Protein AF-T0LC30-F1 (afdb_monomer)

Foldseek 3Di:
DPPDDWDKDWFWFADPVRQWIKIFIDIPPADADDFDDPDDPFFAQGWAWAQELAPVRVVLVFTWTFHRDQQVGMWIQPDQDQVPQWDWDADDVRQKTQTAHPPRRRRFKIWWADKDKDWDQVVVVVNDDPPDDPDDDDDDGDTGIIITHDPVQAGHDVVSRTYMTGGLVRGDPPPPPDDVVVCLVVLRYWAWYPHVPDPVGTPGTDRNDHDVSIDD

Sequence (216 aa):
MTDVAATRRPFKGSCHCGETQYIVFLTFPHTLPPPRPTKEKGPRAHQEFYRCNCTTCQKAGFFHMRLNSAPEDFILLHPLDPYKDLGDYTVYQKDLHFLFCKTCGMRCFILMGQGEVAEVDLEALGVKSDGENQDGNVDGKKLTKVWRPCKDSWKEGKKFGSYLSVNGYSVDAGQEGFDLREITEKKWVGYLDWLELKSEGSQGTRFDRPWEGGAY

Solvent-accessible surface area (backbone atoms only — not comparable to full-atom values): 12508 Å² total; per-residue (Å²): 130,83,84,71,74,67,43,77,43,65,41,56,26,36,31,92,78,59,75,32,29,32,41,39,41,49,57,40,68,76,65,79,59,79,81,84,64,99,61,87,86,67,68,62,73,51,43,45,40,33,36,44,25,20,71,66,42,47,76,66,68,46,36,37,36,32,43,45,43,51,49,82,28,37,38,30,57,31,53,68,48,60,84,75,72,31,37,77,48,60,53,93,90,60,61,48,31,48,29,20,41,77,86,71,62,37,56,43,36,34,43,29,62,66,61,42,75,47,77,41,53,47,59,85,65,64,44,80,81,81,88,78,74,95,69,90,66,87,80,70,84,73,64,41,68,26,17,30,42,29,66,93,79,59,39,42,37,71,95,64,53,12,38,62,30,37,20,55,83,25,41,54,79,84,45,91,96,56,52,73,65,58,42,50,76,70,42,52,37,34,19,32,40,53,45,83,87,47,95,84,61,62,88,46,73,41,45,87,60,50,44,87,87,36,68,129

InterPro domains:
  IPR006913 CENP-V/GFA domain [PS51891] (11-135)
  IPR011057 Mss4-like superfamily [SSF51316] (10-114)
  IPR052355 Centromere protein V-like [PTHR28620] (11-110)

Secondary structure (DSSP, 8-state):
------EEEEEEEE-TTSSSEEEEEEEESPPPPPPPPSS--S---S-EEEEE-SHHHHHTT--EEE-S-HHHHEEEEE-S-HHHHSEEEEETTTTEEEEE-TTT----EEEES-EEEEEEETTTTTPPP-S------SSS--EEEEEEE-TTT--BBGGGTBEEEEEGGGBPTT-TT--HHHHHHTT-EEEE---TT-TT----EESSSPPTT---

Structure (mmCIF, N/CA/C/O backbone):
data_AF-T0LC30-F1
#
_entry.id   AF-T0LC30-F1
#
loop_
_atom_site.group_PDB
_atom_site.id
_atom_site.type_symbol
_atom_site.label_atom_id
_atom_site.label_alt_id
_atom_site.label_comp_id
_atom_site.label_asym_id
_atom_site.label_entity_id
_atom_site.label_seq_id
_atom_site.pdbx_PDB_ins_code
_atom_site.Cartn_x
_atom_site.Cartn_y
_atom_site.Cartn_z
_atom_site.occupancy
_atom_site.B_iso_or_equiv
_atom_site.auth_seq_id
_atom_site.auth_comp_id
_atom_site.auth_asym_id
_atom_site.auth_atom_id
_atom_site.pdbx_PDB_model_num
ATOM 1 N N . MET A 1 1 ? -17.627 -18.377 -21.528 1.00 44.31 1 MET A N 1
ATOM 2 C CA . MET A 1 1 ? -17.190 -17.912 -20.197 1.00 44.31 1 MET A CA 1
ATOM 3 C C . MET A 1 1 ? -18.102 -16.762 -19.836 1.00 44.31 1 MET A C 1
ATOM 5 O O . MET A 1 1 ? -18.143 -15.800 -20.588 1.00 44.31 1 MET A O 1
ATOM 9 N N . THR A 1 2 ? -18.929 -16.914 -18.807 1.00 45.91 2 THR A N 1
ATOM 10 C CA . THR A 1 2 ? -19.743 -15.811 -18.283 1.00 45.91 2 THR A CA 1
ATOM 11 C C . THR A 1 2 ? -18.798 -14.741 -17.760 1.00 45.91 2 THR A C 1
ATOM 13 O O . THR A 1 2 ? -17.969 -15.041 -16.902 1.00 45.91 2 THR A O 1
ATOM 16 N N . ASP A 1 3 ? -18.880 -13.541 -18.324 1.00 59.78 3 ASP A N 1
ATOM 17 C CA . ASP A 1 3 ? -18.107 -12.386 -17.882 1.00 59.78 3 ASP A CA 1
ATOM 18 C C . ASP A 1 3 ? -18.546 -12.048 -16.450 1.00 59.78 3 ASP A C 1
ATOM 20 O O . ASP A 1 3 ? -19.672 -11.602 -16.217 1.00 59.78 3 ASP A O 1
ATOM 24 N N . VAL A 1 4 ? -17.725 -12.414 -15.464 1.00 75.25 4 VAL A N 1
ATOM 25 C CA . VAL A 1 4 ? -18.038 -12.166 -14.054 1.00 75.25 4 VAL A CA 1
ATOM 26 C C . VAL A 1 4 ? -17.764 -10.694 -13.794 1.00 75.25 4 VAL A C 1
ATOM 28 O O . VAL A 1 4 ? -16.616 -10.256 -13.856 1.00 75.25 4 VAL A O 1
ATOM 31 N N . ALA A 1 5 ? -18.819 -9.938 -13.493 1.00 85.62 5 ALA A N 1
ATOM 32 C CA . ALA A 1 5 ? -18.710 -8.513 -13.221 1.00 85.62 5 ALA A CA 1
ATOM 33 C C . ALA A 1 5 ? -17.715 -8.234 -12.082 1.00 85.62 5 ALA A C 1
ATOM 35 O O . ALA A 1 5 ? -17.764 -8.850 -11.011 1.00 85.62 5 ALA A O 1
ATOM 36 N N . ALA A 1 6 ? -16.820 -7.275 -12.320 1.00 91.81 6 ALA A N 1
ATOM 37 C CA . ALA A 1 6 ? -15.831 -6.863 -11.341 1.00 91.81 6 ALA A CA 1
ATOM 38 C C . ALA A 1 6 ? -16.513 -6.308 -10.082 1.00 91.81 6 ALA A C 1
ATOM 40 O O . ALA A 1 6 ? -17.331 -5.393 -10.149 1.00 91.81 6 ALA A O 1
ATOM 41 N N . THR A 1 7 ? -16.188 -6.884 -8.928 1.00 94.38 7 THR A N 1
ATOM 42 C CA . THR A 1 7 ? -16.816 -6.574 -7.644 1.00 94.38 7 THR A CA 1
ATOM 43 C C . THR A 1 7 ? -15.780 -6.017 -6.680 1.00 94.38 7 THR A C 1
ATOM 45 O O . THR A 1 7 ? -14.740 -6.639 -6.453 1.00 94.38 7 THR A O 1
ATOM 48 N N . ARG A 1 8 ? -16.087 -4.863 -6.086 1.00 96.25 8 ARG A N 1
ATOM 49 C CA . ARG A 1 8 ? -15.303 -4.240 -5.016 1.00 96.25 8 ARG A CA 1
ATOM 50 C C . ARG A 1 8 ? -15.609 -4.915 -3.678 1.00 96.25 8 ARG A C 1
ATOM 52 O O . ARG A 1 8 ? -16.776 -5.028 -3.313 1.00 96.25 8 ARG A O 1
ATOM 59 N N . ARG A 1 9 ? -14.583 -5.349 -2.944 1.00 96.25 9 ARG A N 1
ATOM 60 C CA . ARG A 1 9 ? -14.714 -6.057 -1.659 1.00 96.25 9 ARG A CA 1
ATOM 61 C C . ARG A 1 9 ? -13.698 -5.547 -0.631 1.00 96.25 9 ARG A C 1
ATOM 63 O O . ARG A 1 9 ? -12.584 -5.211 -1.036 1.00 96.25 9 ARG A O 1
ATOM 70 N N . PRO A 1 10 ? -14.060 -5.483 0.661 1.00 97.81 10 PRO A N 1
ATOM 71 C CA . PRO A 1 10 ? -13.120 -5.176 1.731 1.00 97.81 10 PRO A CA 1
ATOM 72 C C . PRO A 1 10 ? -12.243 -6.380 2.078 1.00 97.81 10 PRO A C 1
ATOM 74 O O . PRO A 1 10 ? -12.719 -7.513 2.111 1.00 97.81 10 PRO A O 1
ATOM 77 N N . PHE A 1 11 ? -10.993 -6.100 2.425 1.00 98.12 11 PHE A N 1
ATOM 78 C CA . PHE A 1 11 ? -10.030 -7.043 2.974 1.00 98.12 11 PHE A CA 1
ATOM 79 C C . PHE A 1 11 ? -9.362 -6.423 4.197 1.00 98.12 11 PHE A C 1
ATOM 81 O O . PHE A 1 11 ? -8.967 -5.254 4.179 1.00 98.12 11 PHE A O 1
ATOM 88 N N . LYS A 1 12 ? -9.245 -7.212 5.261 1.00 98.38 12 LYS A N 1
ATOM 89 C CA . LYS A 1 12 ? -8.512 -6.856 6.473 1.00 98.38 12 LYS A CA 1
ATOM 90 C C . LYS A 1 12 ? -7.020 -6.999 6.230 1.00 98.38 12 LYS A C 1
ATOM 92 O O . LYS A 1 12 ? -6.574 -7.879 5.491 1.00 98.38 12 LYS A O 1
ATOM 97 N N . GLY A 1 13 ? -6.248 -6.115 6.826 1.00 98.38 13 GLY A N 1
ATOM 98 C CA . GLY A 1 13 ? -4.809 -6.236 6.837 1.00 98.38 13 GLY A CA 1
ATOM 99 C C . GLY A 1 13 ? -4.236 -5.688 8.122 1.00 98.38 13 GLY A C 1
ATOM 100 O O . GLY A 1 13 ? -4.812 -4.811 8.773 1.00 98.38 13 GLY A O 1
ATOM 101 N N . SER A 1 14 ? -3.075 -6.210 8.480 1.00 98.56 14 SER A N 1
ATOM 102 C CA . SER A 1 14 ? -2.422 -5.866 9.724 1.00 98.56 14 SER A CA 1
ATOM 103 C C . SER A 1 14 ? -0.903 -5.992 9.639 1.00 98.56 14 SER A C 1
ATOM 105 O O . SER A 1 14 ? -0.333 -6.601 8.730 1.00 98.56 14 SER A O 1
ATOM 107 N N . CYS A 1 15 ? -0.210 -5.364 10.587 1.00 98.56 15 CYS A N 1
ATOM 108 C CA . CYS A 1 15 ? 1.160 -5.752 10.889 1.00 98.56 15 CYS A CA 1
ATOM 109 C C . CYS A 1 15 ? 1.166 -7.062 11.690 1.00 98.56 15 CYS A C 1
ATOM 111 O O . CYS A 1 15 ? 0.158 -7.441 12.278 1.00 98.56 15 CYS A O 1
ATOM 113 N N . HIS A 1 16 ? 2.324 -7.718 11.795 1.00 97.69 16 HIS A N 1
ATOM 114 C CA . HIS A 1 16 ? 2.434 -9.012 12.479 1.00 97.69 16 HIS A CA 1
ATOM 115 C C . HIS A 1 16 ? 1.889 -9.018 13.920 1.00 97.69 16 HIS A C 1
ATOM 117 O O . HIS A 1 16 ? 1.288 -9.999 14.340 1.00 97.69 16 HIS A O 1
ATOM 123 N N . CYS A 1 17 ? 2.093 -7.936 14.676 1.00 97.81 17 CYS A N 1
ATOM 124 C CA . CYS A 1 17 ? 1.656 -7.844 16.070 1.00 97.81 17 CYS A CA 1
ATOM 125 C C . CYS A 1 17 ? 0.269 -7.206 16.254 1.00 97.81 17 CYS A C 1
ATOM 127 O O . CYS A 1 17 ? -0.140 -7.005 17.389 1.00 97.81 17 CYS A O 1
ATOM 129 N N . GLY A 1 18 ? -0.430 -6.832 15.175 1.00 97.38 18 GLY A N 1
ATOM 130 C CA . GLY A 1 18 ? -1.762 -6.220 15.251 1.00 97.38 18 GLY A CA 1
ATOM 131 C C . GLY A 1 18 ? -1.804 -4.749 15.691 1.00 97.38 18 GLY A C 1
ATOM 132 O O . GLY A 1 18 ? -2.872 -4.158 15.699 1.00 97.38 18 GLY A O 1
ATOM 133 N N . GLU A 1 19 ? -0.667 -4.114 15.981 1.00 97.75 19 GLU A N 1
ATOM 134 C CA . GLU A 1 19 ? -0.583 -2.681 16.343 1.00 97.75 19 GLU A CA 1
ATOM 135 C C . GLU A 1 19 ? -0.838 -1.735 15.159 1.00 97.75 19 GLU A C 1
ATOM 137 O O . GLU A 1 19 ? -0.945 -0.522 15.304 1.00 97.75 19 GLU A O 1
ATOM 142 N N . THR A 1 20 ? -0.872 -2.255 13.941 1.00 98.62 20 THR A N 1
ATOM 143 C CA . THR A 1 20 ? -1.263 -1.507 12.750 1.00 98.62 20 THR A CA 1
ATOM 144 C C . THR A 1 20 ? -2.320 -2.330 12.057 1.00 98.62 20 THR A C 1
ATOM 146 O O . THR A 1 20 ? -2.030 -3.457 11.670 1.00 98.62 20 THR A O 1
ATOM 149 N N . GLN A 1 21 ? -3.524 -1.790 11.917 1.00 98.62 21 GLN A N 1
ATOM 150 C CA . GLN A 1 21 ? -4.679 -2.493 11.360 1.00 98.62 21 GLN A CA 1
ATOM 151 C C . GLN A 1 21 ? -5.371 -1.588 10.361 1.00 98.62 21 GLN A C 1
ATOM 153 O O . GLN A 1 21 ? -5.537 -0.396 10.613 1.00 98.62 21 GLN A O 1
ATOM 158 N N . TYR A 1 22 ? -5.783 -2.139 9.231 1.00 98.75 22 TYR A N 1
ATOM 159 C CA . TYR A 1 22 ? -6.425 -1.379 8.172 1.00 98.75 22 TYR A CA 1
ATOM 160 C C . TYR A 1 22 ? -7.417 -2.249 7.398 1.00 98.75 22 TYR A C 1
ATOM 162 O O . TYR A 1 22 ? -7.366 -3.478 7.427 1.00 98.75 22 TYR A O 1
ATOM 170 N N . ILE A 1 23 ? -8.316 -1.583 6.683 1.00 98.62 23 ILE A N 1
ATOM 171 C CA . ILE A 1 23 ? -9.165 -2.170 5.655 1.00 98.62 23 ILE A CA 1
ATOM 172 C C . ILE A 1 23 ? -8.706 -1.623 4.310 1.00 98.62 23 ILE A C 1
ATOM 174 O O . ILE A 1 23 ? -8.523 -0.415 4.141 1.00 98.62 23 ILE A O 1
ATOM 178 N N . VAL A 1 24 ? -8.544 -2.519 3.344 1.00 98.62 24 VAL A N 1
ATOM 179 C CA . VAL A 1 24 ? -8.309 -2.174 1.945 1.00 98.62 24 VAL A CA 1
ATOM 180 C C . VAL A 1 24 ? -9.443 -2.715 1.091 1.00 98.62 24 VAL A C 1
ATOM 182 O O . VAL A 1 24 ? -9.880 -3.847 1.272 1.00 98.62 24 VAL A O 1
ATOM 185 N N . PHE A 1 25 ? -9.930 -1.921 0.147 1.00 98.44 25 PHE A N 1
ATOM 186 C CA . PHE A 1 25 ? -10.957 -2.351 -0.789 1.00 98.44 25 PHE A CA 1
ATOM 187 C C . PHE A 1 25 ? -10.334 -2.629 -2.150 1.00 98.44 25 PHE A C 1
ATOM 189 O O . PHE A 1 25 ? -9.663 -1.774 -2.726 1.00 98.44 25 PHE A O 1
ATOM 196 N N . LEU A 1 26 ? -10.566 -3.831 -2.672 1.00 97.75 26 LEU A N 1
ATOM 197 C CA . LEU A 1 26 ? -10.034 -4.263 -3.963 1.00 97.75 26 LEU A CA 1
ATOM 198 C C . LEU A 1 26 ? -11.160 -4.724 -4.869 1.00 97.75 26 LEU A C 1
ATOM 200 O O . LEU A 1 26 ? -12.170 -5.257 -4.415 1.00 97.75 26 LEU A O 1
ATOM 204 N N . THR A 1 27 ? -10.963 -4.533 -6.165 1.00 96.88 27 THR A N 1
ATOM 205 C CA . THR A 1 27 ? -11.908 -4.934 -7.201 1.00 96.88 27 THR A CA 1
ATOM 206 C C . THR A 1 27 ? -11.366 -6.139 -7.963 1.00 96.88 27 THR A C 1
ATOM 208 O O . THR A 1 27 ? -10.248 -6.092 -8.485 1.00 96.88 27 THR A O 1
ATOM 211 N N . PHE A 1 28 ? -12.162 -7.212 -8.028 1.00 95.50 28 PHE A N 1
ATOM 212 C CA . PHE A 1 28 ? -11.835 -8.453 -8.738 1.00 95.50 28 PHE A CA 1
ATOM 213 C C . PHE A 1 28 ? -12.997 -8.940 -9.630 1.00 95.50 28 PHE A C 1
ATOM 215 O O . PHE A 1 28 ? -14.146 -8.769 -9.225 1.00 95.50 28 PHE A O 1
ATOM 222 N N . PRO A 1 29 ? -12.739 -9.595 -10.785 1.00 94.06 29 PRO A N 1
ATOM 223 C CA . PRO A 1 29 ? -11.413 -9.867 -11.350 1.00 94.06 29 PRO A CA 1
ATOM 224 C C . PRO A 1 29 ? -10.664 -8.582 -11.727 1.00 94.06 29 PRO A C 1
ATOM 226 O O . PRO A 1 29 ? -11.266 -7.568 -12.071 1.00 94.06 29 PRO A O 1
ATOM 229 N N . HIS A 1 30 ? -9.338 -8.609 -11.589 1.00 94.81 30 HIS A N 1
ATOM 230 C CA . HIS A 1 30 ? -8.509 -7.442 -11.866 1.00 94.81 30 HIS A CA 1
ATOM 231 C C . HIS A 1 30 ? -8.368 -7.240 -13.376 1.00 94.81 30 HIS A C 1
ATOM 233 O O . HIS A 1 30 ? -8.139 -8.188 -14.127 1.00 94.81 30 HIS A O 1
ATOM 239 N N . THR A 1 31 ? -8.476 -5.986 -13.805 1.00 92.62 31 THR A N 1
ATOM 240 C CA . THR A 1 31 ? -8.147 -5.565 -15.168 1.00 92.62 31 THR A CA 1
ATOM 241 C C . THR A 1 31 ? -6.791 -4.883 -15.135 1.00 92.62 31 THR A C 1
ATOM 243 O O . THR A 1 31 ? -6.585 -3.997 -14.305 1.00 92.62 31 THR A O 1
ATOM 246 N N . LEU A 1 32 ? -5.886 -5.289 -16.030 1.00 92.94 32 LEU A N 1
ATOM 247 C CA . LEU A 1 32 ? -4.556 -4.691 -16.111 1.00 92.94 32 LEU A CA 1
ATOM 248 C C . LEU A 1 32 ? -4.656 -3.170 -16.296 1.00 92.94 32 LEU A C 1
ATOM 250 O O . LEU A 1 32 ? -5.508 -2.701 -17.061 1.00 92.94 32 LEU A O 1
ATOM 254 N N . PRO A 1 33 ? -3.791 -2.394 -15.625 1.00 90.19 33 PRO A N 1
ATOM 255 C CA . PRO A 1 33 ? -3.787 -0.951 -15.781 1.00 90.19 33 PRO A CA 1
ATOM 256 C C . PRO A 1 33 ? -3.416 -0.565 -17.222 1.00 90.19 33 PRO A C 1
ATOM 258 O O . PRO A 1 33 ? -2.733 -1.323 -17.923 1.00 90.19 33 PRO A O 1
ATOM 261 N N . PRO A 1 34 ? -3.809 0.637 -17.678 1.00 86.94 34 PRO A N 1
ATOM 262 C CA . PRO A 1 34 ? -3.314 1.161 -18.941 1.00 86.94 34 PRO A CA 1
ATOM 263 C C . PRO A 1 34 ? -1.777 1.259 -18.914 1.00 86.94 34 PRO A C 1
ATOM 265 O O . PRO A 1 34 ? -1.197 1.477 -17.845 1.00 86.94 34 PRO A O 1
ATOM 268 N N . PRO A 1 35 ? -1.100 1.156 -20.074 1.00 82.44 35 PRO A N 1
ATOM 269 C CA . PRO A 1 35 ? 0.346 1.318 -20.147 1.00 82.44 35 PRO A CA 1
ATOM 270 C C . PRO A 1 35 ? 0.800 2.610 -19.467 1.00 82.44 35 PRO A C 1
ATOM 272 O O . PRO A 1 35 ? 0.216 3.678 -19.681 1.00 82.44 35 PRO A O 1
ATOM 275 N N . ARG A 1 36 ? 1.856 2.519 -18.653 1.00 74.75 36 ARG A N 1
ATOM 276 C CA . ARG A 1 36 ? 2.387 3.679 -17.936 1.00 74.75 36 ARG A CA 1
ATOM 277 C C . ARG A 1 36 ? 2.820 4.747 -18.949 1.00 74.75 36 ARG A C 1
ATOM 279 O O . ARG A 1 36 ? 3.670 4.465 -19.795 1.00 74.75 36 ARG A O 1
ATOM 286 N N . PRO A 1 37 ? 2.275 5.973 -18.882 1.00 73.06 37 PRO A N 1
ATOM 287 C CA . PRO A 1 37 ? 2.669 7.019 -19.808 1.00 73.06 37 PRO A CA 1
ATOM 288 C C . PRO A 1 37 ? 4.110 7.454 -19.522 1.00 73.06 37 PRO A C 1
ATOM 290 O O . PRO A 1 37 ? 4.543 7.492 -18.372 1.00 73.06 37 PRO A O 1
ATOM 293 N N . THR A 1 38 ? 4.835 7.873 -20.560 1.00 69.31 38 THR A N 1
ATOM 294 C CA . THR A 1 38 ? 6.196 8.431 -20.422 1.00 69.31 38 THR A CA 1
ATOM 295 C C . THR A 1 38 ? 6.235 9.689 -19.551 1.00 69.31 38 THR A C 1
ATOM 297 O O . THR A 1 38 ? 7.266 10.020 -18.971 1.00 69.31 38 THR A O 1
ATOM 300 N N . LYS A 1 39 ? 5.107 10.404 -19.454 1.00 70.62 39 LYS A N 1
ATOM 301 C CA . LYS A 1 39 ? 4.905 11.554 -18.571 1.00 70.62 39 LYS A CA 1
ATOM 302 C C . LYS A 1 39 ? 3.508 11.495 -17.963 1.00 70.62 39 LYS A C 1
ATOM 304 O O . LYS A 1 39 ? 2.522 11.430 -18.694 1.00 70.62 39 LYS A O 1
ATOM 309 N N . GLU A 1 40 ? 3.419 11.596 -16.640 1.00 75.38 40 GLU A N 1
ATOM 310 C CA . GLU A 1 40 ? 2.139 11.740 -15.941 1.00 75.38 40 GLU A CA 1
ATOM 311 C C . GLU A 1 40 ? 1.493 13.091 -16.294 1.00 75.38 40 GLU A C 1
ATOM 313 O O . GLU A 1 40 ? 2.042 14.166 -16.002 1.00 75.38 40 GLU A O 1
ATOM 318 N N . LYS A 1 41 ? 0.335 13.018 -16.966 1.00 79.50 41 LYS A N 1
ATOM 319 C CA . LYS A 1 41 ? -0.465 14.173 -17.411 1.00 79.50 41 LYS A CA 1
ATOM 320 C C . LYS A 1 41 ? -1.662 14.471 -16.504 1.00 79.50 41 LYS A C 1
ATOM 322 O O . LYS A 1 41 ? -2.143 15.595 -16.514 1.00 79.50 41 LYS A O 1
ATOM 327 N N . GLY A 1 42 ? -2.126 13.491 -15.732 1.00 84.19 42 GLY A N 1
ATOM 328 C CA . GLY A 1 42 ? -3.293 13.609 -14.861 1.00 84.19 42 GLY A CA 1
ATOM 329 C C . GLY A 1 42 ? -3.237 12.607 -13.707 1.00 84.19 42 GLY A C 1
ATOM 330 O O . GLY A 1 42 ? -2.340 11.756 -13.700 1.00 84.19 42 GLY A O 1
ATOM 331 N N . PRO A 1 43 ? -4.156 12.728 -12.7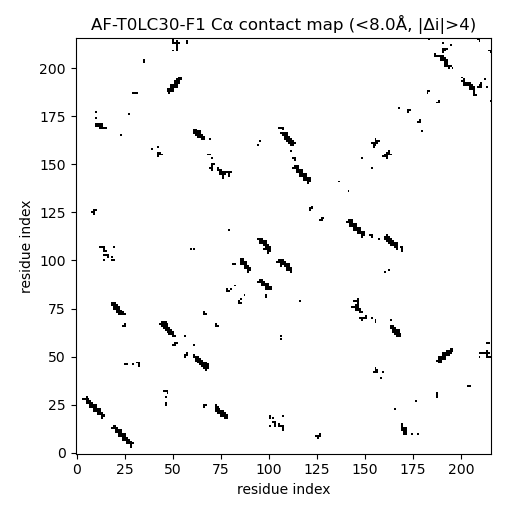35 1.00 85.88 43 PRO A N 1
ATOM 332 C CA . PRO A 1 43 ? -4.196 11.848 -11.580 1.00 85.88 43 PRO A CA 1
ATOM 333 C C . PRO A 1 43 ? -4.510 10.410 -11.991 1.00 85.88 43 PRO A C 1
ATOM 335 O O . PRO A 1 43 ? -5.193 10.148 -12.984 1.00 85.88 43 PRO A O 1
ATOM 338 N N . ARG A 1 44 ? -3.995 9.467 -11.210 1.00 88.69 44 ARG A N 1
ATOM 339 C CA . ARG A 1 44 ? -4.217 8.035 -11.407 1.00 88.69 44 ARG A CA 1
ATOM 340 C C . ARG A 1 44 ? -5.573 7.627 -10.822 1.00 88.69 44 ARG A C 1
ATOM 342 O O . ARG A 1 44 ? -5.910 8.040 -9.723 1.00 88.69 44 ARG A O 1
ATOM 349 N N . ALA A 1 45 ? -6.322 6.789 -11.532 1.00 89.25 45 ALA A N 1
ATOM 350 C CA . ALA A 1 45 ? -7.631 6.299 -11.088 1.00 89.25 45 ALA A CA 1
ATOM 351 C C . ALA A 1 45 ? -7.837 4.837 -11.516 1.00 89.25 45 ALA A C 1
ATOM 353 O O . ALA A 1 45 ? -8.759 4.517 -12.259 1.00 89.25 45 ALA A O 1
ATOM 354 N N . HIS A 1 46 ? -6.890 3.970 -11.151 1.00 93.44 46 HIS A N 1
ATOM 355 C CA . HIS A 1 46 ? -6.953 2.537 -11.440 1.00 93.44 46 HIS A CA 1
ATOM 356 C C . HIS A 1 46 ? -6.285 1.731 -10.326 1.00 93.44 46 HIS A C 1
ATOM 358 O O . HIS A 1 46 ? -5.301 2.174 -9.727 1.00 93.44 46 HIS A O 1
ATOM 364 N N . GLN A 1 47 ? -6.785 0.523 -10.075 1.00 96.06 47 GLN A N 1
ATOM 365 C CA . GLN A 1 47 ? -6.078 -0.468 -9.267 1.00 96.06 47 GLN A CA 1
ATOM 366 C C . GLN A 1 47 ? -4.870 -1.001 -10.049 1.00 96.06 47 GLN A C 1
ATOM 368 O O . GLN A 1 47 ? -4.948 -1.172 -11.262 1.00 96.06 47 GLN A O 1
ATOM 373 N N . GLU A 1 48 ? -3.759 -1.269 -9.374 1.00 95.94 48 GLU A N 1
ATOM 374 C CA . GLU A 1 48 ? -2.571 -1.885 -9.973 1.00 95.94 48 GLU A CA 1
ATOM 375 C C . GLU A 1 48 ? -1.841 -2.714 -8.917 1.00 95.94 48 GLU A C 1
ATOM 377 O O . GLU A 1 48 ? -1.667 -2.272 -7.778 1.00 95.94 48 GLU A O 1
ATOM 382 N N . PHE A 1 49 ? -1.383 -3.898 -9.315 1.00 97.75 49 PHE A N 1
ATOM 383 C CA . PHE A 1 49 ? -0.499 -4.737 -8.517 1.00 97.75 49 PHE A CA 1
ATOM 384 C C . PHE A 1 49 ? 0.866 -4.773 -9.173 1.00 97.75 49 PHE A C 1
ATOM 386 O O . PHE A 1 49 ? 0.965 -5.073 -10.362 1.00 97.75 49 PHE A O 1
ATOM 393 N N . TYR A 1 50 ? 1.925 -4.469 -8.428 1.00 97.38 50 TYR A N 1
ATOM 394 C CA . TYR A 1 50 ? 3.255 -4.513 -9.009 1.00 97.38 50 TYR A CA 1
ATOM 395 C C . TYR A 1 50 ? 4.377 -4.797 -8.017 1.00 97.38 50 TYR A C 1
ATOM 397 O O . TYR A 1 50 ? 4.279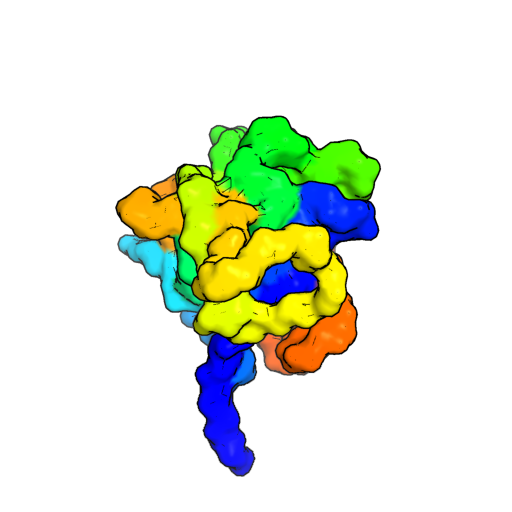 -4.561 -6.813 1.00 97.38 50 TYR A O 1
ATOM 405 N N . ARG A 1 51 ? 5.506 -5.248 -8.559 1.00 97.31 51 ARG A N 1
ATOM 406 C CA . ARG A 1 51 ? 6.788 -5.325 -7.865 1.00 97.31 51 ARG A CA 1
ATOM 407 C C . ARG A 1 51 ? 7.824 -4.491 -8.594 1.00 97.31 51 ARG A C 1
ATOM 409 O O . ARG A 1 51 ? 7.886 -4.466 -9.820 1.00 97.31 51 ARG A O 1
ATOM 416 N N . CYS A 1 52 ? 8.632 -3.791 -7.815 1.00 94.19 52 CYS A N 1
ATOM 417 C CA . CYS A 1 52 ? 9.692 -2.924 -8.299 1.00 94.19 52 CYS A CA 1
ATOM 418 C C . CYS A 1 52 ? 11.038 -3.506 -7.861 1.00 94.19 52 CYS A C 1
ATOM 420 O O . CYS A 1 52 ? 11.205 -3.830 -6.685 1.00 94.19 52 CYS A O 1
ATOM 422 N N . ASN A 1 53 ? 11.989 -3.634 -8.787 1.00 94.12 53 ASN A N 1
ATOM 423 C CA . ASN A 1 53 ? 13.348 -4.103 -8.486 1.00 94.12 53 ASN A CA 1
ATOM 424 C C . ASN A 1 53 ? 14.287 -2.978 -8.004 1.00 94.12 53 ASN A C 1
ATOM 426 O O . ASN A 1 53 ? 15.487 -3.206 -7.896 1.00 94.12 53 ASN A O 1
ATOM 430 N N . CYS A 1 54 ? 13.793 -1.766 -7.711 1.00 91.75 54 CYS A N 1
ATOM 431 C CA . CYS A 1 54 ? 14.659 -0.756 -7.104 1.00 91.75 54 CYS A CA 1
ATOM 432 C C . CYS A 1 54 ? 15.106 -1.199 -5.705 1.00 91.75 54 CYS A C 1
ATOM 434 O O . CYS A 1 54 ? 14.371 -1.881 -4.980 1.00 91.75 54 CYS A O 1
ATOM 436 N N . THR A 1 55 ? 16.295 -0.751 -5.301 1.00 91.62 55 THR A N 1
ATOM 437 C CA . THR A 1 55 ? 16.940 -1.148 -4.044 1.00 91.62 55 THR A CA 1
ATOM 438 C C . THR A 1 55 ? 16.015 -1.005 -2.835 1.00 91.62 55 THR A C 1
ATOM 440 O O . THR A 1 55 ? 15.947 -1.907 -2.002 1.00 91.62 55 THR A O 1
ATOM 443 N N . THR A 1 56 ? 15.277 0.104 -2.737 1.00 92.38 56 THR A N 1
ATOM 444 C CA . THR A 1 56 ? 14.375 0.361 -1.609 1.00 92.38 56 THR A CA 1
ATOM 445 C C . THR A 1 56 ? 13.193 -0.600 -1.587 1.00 92.38 56 THR A C 1
ATOM 447 O O . THR A 1 56 ? 12.955 -1.236 -0.563 1.00 92.38 56 THR A O 1
ATOM 450 N N . CYS A 1 57 ? 12.457 -0.730 -2.696 1.00 93.94 57 CYS A N 1
ATOM 451 C CA . CYS A 1 57 ? 11.247 -1.559 -2.741 1.00 93.94 57 CYS A CA 1
ATOM 452 C C . CYS A 1 57 ? 11.585 -3.036 -2.541 1.00 93.94 57 CYS A C 1
ATOM 454 O O . CYS A 1 57 ? 10.890 -3.744 -1.812 1.00 93.94 57 CYS A O 1
ATOM 456 N N . GLN A 1 58 ? 12.694 -3.479 -3.133 1.00 93.50 58 GLN A N 1
ATOM 457 C CA . GLN A 1 58 ? 13.146 -4.850 -3.007 1.00 93.50 58 GLN A CA 1
ATOM 458 C C . GLN A 1 58 ? 13.594 -5.186 -1.582 1.00 93.50 58 GLN A C 1
ATOM 460 O O . GLN A 1 58 ? 13.143 -6.187 -1.031 1.00 93.50 58 GLN A O 1
ATOM 465 N N . LYS A 1 59 ? 14.434 -4.350 -0.955 1.00 93.56 59 LYS A N 1
ATOM 466 C CA . LYS A 1 59 ? 14.880 -4.574 0.433 1.00 93.56 59 LYS A CA 1
ATOM 467 C C . LYS A 1 59 ? 13.746 -4.439 1.447 1.00 93.56 59 LYS A C 1
ATOM 469 O O . LYS A 1 59 ? 13.776 -5.102 2.476 1.00 93.56 59 LYS A O 1
ATOM 474 N N . ALA A 1 60 ? 12.748 -3.608 1.155 1.00 94.44 60 ALA A N 1
ATOM 475 C CA . ALA A 1 60 ? 11.539 -3.503 1.964 1.00 94.44 60 ALA A CA 1
ATOM 476 C C . ALA A 1 60 ? 10.580 -4.692 1.774 1.00 94.44 60 ALA A C 1
ATOM 478 O O . ALA A 1 60 ? 9.592 -4.775 2.500 1.00 94.44 60 ALA A O 1
ATOM 479 N N . GLY A 1 61 ? 10.835 -5.579 0.801 1.00 95.12 61 GLY A N 1
ATOM 480 C CA . GLY A 1 61 ? 9.943 -6.688 0.471 1.00 95.12 61 GLY A CA 1
ATOM 481 C C . GLY A 1 61 ? 8.554 -6.213 0.048 1.00 95.12 61 GLY A C 1
ATOM 482 O O . GLY A 1 61 ? 7.567 -6.839 0.405 1.00 95.12 61 GLY A O 1
ATOM 483 N N . PHE A 1 62 ? 8.452 -5.081 -0.653 1.00 97.38 62 PHE A N 1
ATOM 484 C CA . PHE A 1 62 ? 7.166 -4.425 -0.877 1.00 97.38 62 PHE A CA 1
ATOM 485 C C . PHE A 1 62 ? 6.448 -4.984 -2.115 1.00 97.38 62 PHE A C 1
ATOM 487 O O . PHE A 1 62 ? 6.919 -4.823 -3.245 1.00 97.38 62 PHE A O 1
ATOM 494 N N . PHE A 1 63 ? 5.292 -5.620 -1.912 1.00 98.25 63 PHE A N 1
ATOM 495 C CA . PHE A 1 63 ? 4.354 -5.951 -2.985 1.00 98.25 63 PHE A CA 1
ATOM 496 C C . PHE A 1 63 ? 3.376 -4.787 -3.127 1.00 98.25 63 PHE A C 1
ATOM 498 O O . PHE A 1 63 ? 2.502 -4.604 -2.285 1.00 98.25 63 PHE A O 1
ATOM 505 N N . HIS A 1 64 ? 3.532 -3.954 -4.151 1.00 98.06 64 HIS A N 1
ATOM 506 C CA . HIS A 1 64 ? 2.720 -2.752 -4.274 1.00 98.06 64 HIS A CA 1
ATOM 507 C C . HIS A 1 64 ? 1.299 -3.093 -4.703 1.00 98.06 64 HIS A C 1
ATOM 509 O O . HIS A 1 64 ? 1.070 -3.573 -5.810 1.00 98.06 64 HIS A O 1
ATOM 515 N N . MET A 1 65 ? 0.342 -2.764 -3.844 1.00 98.19 65 MET A N 1
ATOM 516 C CA . MET A 1 65 ? -1.071 -2.691 -4.174 1.00 98.19 65 MET A CA 1
ATOM 517 C C . MET A 1 65 ? -1.487 -1.231 -4.196 1.00 98.19 65 MET A C 1
ATOM 519 O O . MET A 1 65 ? -1.652 -0.582 -3.159 1.00 98.19 65 MET A O 1
ATOM 523 N N . ARG A 1 66 ? -1.632 -0.699 -5.401 1.00 97.00 66 ARG A N 1
ATOM 524 C CA . ARG A 1 66 ? -2.184 0.627 -5.601 1.00 97.00 66 ARG A CA 1
ATOM 525 C C . ARG A 1 66 ? -3.682 0.516 -5.849 1.00 97.00 66 ARG A C 1
ATOM 527 O O . ARG A 1 66 ? -4.129 -0.330 -6.619 1.00 97.00 66 ARG A O 1
ATOM 534 N N . LEU A 1 67 ? -4.450 1.384 -5.205 1.00 96.88 67 LEU A N 1
ATOM 535 C CA . LEU A 1 67 ? -5.911 1.293 -5.162 1.00 96.88 67 LEU A CA 1
ATOM 536 C C . LEU A 1 67 ? -6.557 2.115 -6.273 1.00 96.88 67 LEU A C 1
ATOM 538 O O . LEU A 1 67 ? -5.886 2.959 -6.871 1.00 96.88 67 LEU A O 1
ATOM 542 N N . ASN A 1 68 ? -7.841 1.883 -6.543 1.00 94.62 68 ASN A N 1
ATOM 543 C CA . ASN A 1 68 ? -8.569 2.664 -7.539 1.00 94.62 68 ASN A CA 1
ATOM 544 C C . ASN A 1 68 ? -8.735 4.123 -7.083 1.00 94.62 68 ASN A C 1
ATOM 546 O O . ASN A 1 68 ? -8.490 5.042 -7.861 1.00 94.62 68 ASN A O 1
ATOM 550 N N . SER A 1 69 ? -9.061 4.319 -5.803 1.00 95.62 69 SER A N 1
ATOM 551 C CA . SER A 1 69 ? -9.105 5.609 -5.116 1.00 95.62 69 SER A CA 1
ATOM 552 C C . SER A 1 69 ? -8.630 5.441 -3.674 1.00 95.62 69 SER A C 1
ATOM 554 O O . SER A 1 69 ? -9.348 4.874 -2.859 1.00 95.62 69 SER A O 1
ATOM 556 N N . ALA A 1 70 ? -7.443 5.939 -3.314 1.00 97.25 70 ALA A N 1
ATOM 557 C CA . ALA A 1 70 ? -6.944 5.786 -1.943 1.00 97.25 70 ALA A CA 1
ATOM 558 C C . ALA A 1 70 ? -7.880 6.365 -0.851 1.00 97.25 70 ALA A C 1
ATOM 560 O O . ALA A 1 70 ? -8.063 5.678 0.151 1.00 97.25 70 ALA A O 1
ATOM 561 N N . PRO A 1 71 ? -8.526 7.541 -1.024 1.00 96.62 71 PRO A N 1
ATOM 562 C CA . PRO A 1 71 ? -9.482 8.069 -0.039 1.00 96.62 71 PRO A CA 1
ATOM 563 C C . PRO A 1 71 ? -10.728 7.206 0.188 1.00 96.62 71 PRO A C 1
ATOM 565 O O . PRO A 1 71 ? -11.320 7.260 1.261 1.00 96.62 71 PRO A O 1
ATOM 568 N N . GLU A 1 72 ? -11.146 6.437 -0.820 1.00 96.50 72 GLU A N 1
ATOM 569 C CA . GLU A 1 72 ? -12.350 5.597 -0.742 1.00 96.50 72 GLU A CA 1
ATOM 570 C C . GLU A 1 72 ? -12.010 4.137 -0.412 1.00 96.50 72 GLU A C 1
ATOM 572 O O . GLU A 1 72 ? -12.809 3.431 0.198 1.00 96.50 72 GLU A O 1
ATOM 577 N N . ASP A 1 73 ? -10.827 3.673 -0.822 1.00 98.12 73 ASP A N 1
ATOM 578 C CA . ASP A 1 73 ? -10.428 2.266 -0.810 1.00 98.12 73 ASP A CA 1
ATOM 579 C C . ASP A 1 73 ? -9.415 1.914 0.288 1.00 98.12 73 ASP A C 1
ATOM 581 O O . ASP A 1 73 ? -9.026 0.750 0.392 1.00 98.12 73 ASP A O 1
ATOM 585 N N . PHE A 1 74 ? -8.987 2.869 1.114 1.00 98.62 74 PHE A N 1
ATOM 586 C CA . PHE A 1 74 ? -8.103 2.612 2.250 1.00 98.62 74 PHE A CA 1
ATOM 587 C C . PHE A 1 74 ? -8.617 3.263 3.528 1.00 98.62 74 PHE A C 1
ATOM 589 O O . PHE A 1 74 ? -8.933 4.452 3.555 1.00 98.62 74 PHE A O 1
ATOM 596 N N . ILE A 1 75 ? -8.634 2.483 4.604 1.00 98.38 75 ILE A N 1
ATOM 597 C CA . ILE A 1 75 ? -9.001 2.935 5.942 1.00 98.38 75 ILE A CA 1
ATOM 598 C C . ILE A 1 75 ? -7.997 2.358 6.932 1.00 98.38 75 ILE A C 1
ATOM 600 O O . ILE A 1 75 ? -7.879 1.144 7.044 1.00 98.38 75 ILE A O 1
ATOM 604 N N . LEU A 1 76 ? -7.311 3.207 7.687 1.00 98.75 76 LEU A N 1
ATOM 605 C CA . LEU A 1 76 ? -6.453 2.804 8.796 1.00 98.75 76 LEU A CA 1
ATOM 606 C C . LEU A 1 76 ? -7.279 2.803 10.087 1.00 98.75 76 LEU A C 1
ATOM 608 O O . LEU A 1 76 ? -7.791 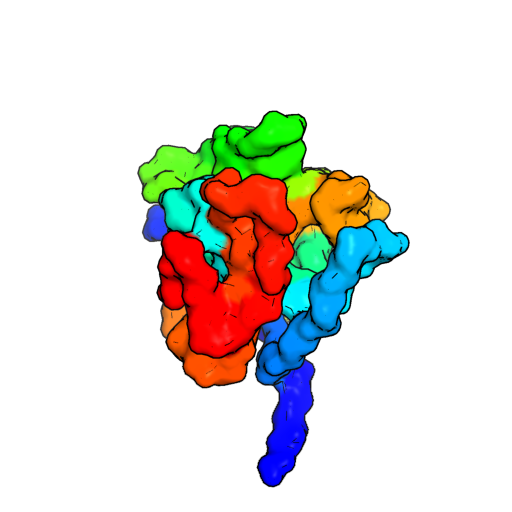3.838 10.506 1.00 98.75 76 LEU A O 1
ATOM 612 N N . LEU A 1 77 ? -7.424 1.636 10.706 1.00 98.44 77 LEU A N 1
ATOM 613 C CA . LEU A 1 77 ? -8.148 1.466 11.967 1.00 98.44 77 LEU A CA 1
ATOM 614 C C . LEU A 1 77 ? -7.271 1.865 13.159 1.00 98.44 77 LEU A C 1
ATOM 616 O O . LEU A 1 77 ? -7.744 2.488 14.103 1.00 98.44 77 LEU A O 1
ATOM 620 N N . HIS A 1 78 ? -5.982 1.529 13.094 1.00 97.81 78 HIS A N 1
ATOM 621 C CA . HIS A 1 78 ? -4.997 1.890 14.106 1.00 97.81 78 HIS A CA 1
ATOM 622 C C . HIS A 1 78 ? -3.592 1.945 13.482 1.00 97.81 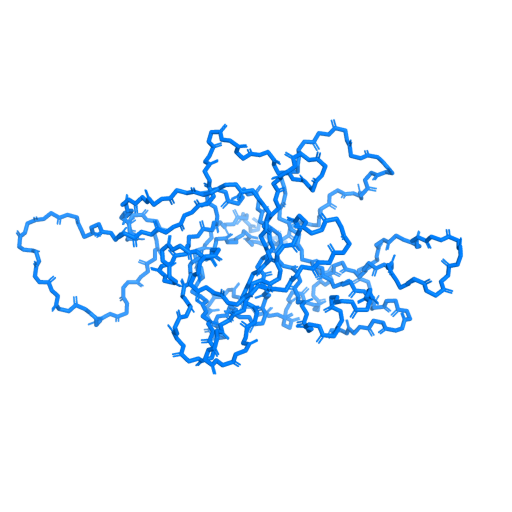78 HIS A C 1
ATOM 624 O O . HIS A 1 78 ? -3.271 1.066 12.673 1.00 97.81 78 HIS A O 1
ATOM 630 N N . PRO A 1 79 ? -2.735 2.919 13.846 1.00 98.00 79 PRO A N 1
ATOM 631 C CA . PRO A 1 79 ? -3.018 4.096 14.683 1.00 98.00 79 PRO A CA 1
ATOM 632 C C . PRO A 1 79 ? -3.812 5.185 13.933 1.00 98.00 79 PRO A C 1
ATOM 634 O O . PRO A 1 79 ? -3.990 5.099 12.722 1.00 98.00 79 PRO A O 1
ATOM 637 N N . LEU A 1 80 ? -4.280 6.226 14.635 1.00 97.81 80 LEU A N 1
ATOM 638 C CA . LEU A 1 80 ? -5.033 7.340 14.024 1.00 97.81 80 LEU A CA 1
ATOM 639 C C . LEU A 1 80 ? -4.149 8.487 13.502 1.00 97.81 80 LEU A C 1
ATOM 641 O O . LEU A 1 80 ? -4.642 9.335 12.761 1.00 97.81 80 LEU A O 1
ATOM 645 N N . ASP A 1 81 ? -2.863 8.518 13.857 1.00 97.31 81 ASP A N 1
ATOM 646 C CA . ASP A 1 81 ? -1.875 9.443 13.293 1.00 97.31 81 ASP A CA 1
ATOM 647 C C . ASP A 1 81 ? -0.666 8.648 12.762 1.00 97.31 81 ASP A C 1
ATOM 649 O O . ASP A 1 81 ? 0.324 8.440 13.472 1.00 97.31 81 ASP A O 1
ATOM 653 N N . PRO A 1 82 ? -0.724 8.155 11.510 1.00 97.50 82 PRO A N 1
ATOM 654 C CA . PRO A 1 82 ? 0.319 7.288 10.971 1.00 97.50 82 PRO A CA 1
ATOM 655 C C . PRO A 1 82 ? 1.690 7.967 10.879 1.00 97.50 82 PRO A C 1
ATOM 657 O O . PRO A 1 82 ? 2.701 7.280 10.987 1.00 97.50 82 PRO A O 1
ATOM 660 N N . TYR A 1 83 ? 1.746 9.291 10.712 1.00 96.94 83 TYR A N 1
ATOM 661 C CA . TYR A 1 83 ? 3.010 10.027 10.620 1.00 96.94 83 TYR A CA 1
ATOM 662 C C . TYR A 1 83 ? 3.729 10.137 11.964 1.00 96.94 83 TYR A C 1
ATOM 664 O O . TYR A 1 83 ? 4.959 10.163 12.013 1.00 96.94 83 TYR A O 1
ATOM 672 N N . LYS A 1 84 ? 2.971 10.198 13.058 1.00 97.38 84 LYS A N 1
ATOM 673 C CA . LYS A 1 84 ? 3.513 10.291 14.413 1.00 97.38 84 LYS A CA 1
ATOM 674 C C . LYS A 1 84 ? 3.763 8.916 15.031 1.00 97.38 84 LYS A C 1
ATOM 676 O O . LYS A 1 84 ? 4.811 8.666 15.643 1.00 97.38 84 LYS A O 1
ATOM 681 N N . ASP A 1 85 ? 2.796 8.020 14.887 1.00 97.94 85 ASP A N 1
ATOM 682 C CA . ASP A 1 85 ? 2.731 6.803 15.689 1.00 97.94 85 ASP A CA 1
ATOM 683 C C . ASP A 1 85 ? 3.501 5.643 15.045 1.00 97.94 85 ASP A C 1
ATOM 685 O O . ASP A 1 85 ? 4.094 4.832 15.765 1.00 97.94 85 ASP A O 1
ATOM 689 N N . LEU A 1 86 ? 3.636 5.619 13.715 1.00 98.50 86 LEU A N 1
ATOM 690 C CA . LEU A 1 86 ? 4.457 4.634 13.004 1.00 98.50 86 LEU A CA 1
ATOM 691 C C . LEU A 1 86 ? 5.914 5.087 12.868 1.00 98.50 86 LEU A C 1
ATOM 693 O O . LEU A 1 86 ? 6.266 6.252 13.042 1.00 98.50 86 LEU A O 1
ATOM 697 N N . GLY A 1 87 ? 6.805 4.123 12.652 1.00 98.31 87 GLY A N 1
ATOM 698 C CA . GLY A 1 87 ? 8.172 4.396 12.236 1.00 98.31 87 GLY A CA 1
ATOM 699 C C . GLY A 1 87 ? 8.173 4.852 10.784 1.00 98.31 87 GLY A C 1
ATOM 700 O O . GLY A 1 87 ? 7.382 4.357 9.984 1.00 98.31 87 GLY A O 1
ATOM 701 N N . ASP A 1 88 ? 9.063 5.774 10.440 1.00 97.38 88 ASP A N 1
ATOM 702 C CA . ASP A 1 88 ? 9.081 6.405 9.125 1.00 97.38 88 ASP A CA 1
ATOM 703 C C . ASP A 1 88 ? 10.467 6.304 8.490 1.00 97.38 88 ASP A C 1
ATOM 705 O O . ASP A 1 88 ? 11.463 6.797 9.025 1.00 97.38 88 ASP A O 1
ATOM 709 N N . TYR A 1 89 ? 10.531 5.626 7.346 1.00 96.56 89 TYR A N 1
ATOM 710 C CA . TYR A 1 89 ? 11.708 5.608 6.494 1.00 96.56 89 TYR A CA 1
ATOM 711 C C . TYR A 1 89 ? 11.403 6.349 5.195 1.00 96.56 89 TYR A C 1
ATOM 713 O O . TYR A 1 89 ? 10.562 5.916 4.408 1.00 96.56 89 TYR A O 1
ATOM 721 N N . THR A 1 90 ? 12.128 7.433 4.936 1.00 93.31 90 THR A N 1
ATOM 722 C CA . THR A 1 90 ? 11.968 8.222 3.715 1.00 93.31 90 THR A CA 1
ATOM 723 C C . THR A 1 90 ? 13.165 8.075 2.784 1.00 93.31 90 THR A C 1
ATOM 725 O O . THR A 1 90 ? 14.295 7.823 3.207 1.00 93.31 90 THR A O 1
ATOM 728 N N . VAL A 1 91 ? 12.913 8.238 1.485 1.00 81.62 91 VAL A N 1
ATOM 729 C CA . VAL A 1 91 ? 13.933 8.167 0.430 1.00 81.62 91 VAL A CA 1
ATOM 730 C C . VAL A 1 91 ? 13.941 9.430 -0.427 1.00 81.62 91 VAL A C 1
ATOM 732 O O . VAL A 1 91 ? 12.927 10.114 -0.562 1.00 81.62 91 VAL A O 1
ATOM 735 N N . TYR A 1 92 ? 15.089 9.726 -1.041 1.00 75.88 92 TYR A N 1
ATOM 736 C CA . TYR A 1 92 ? 15.300 10.849 -1.964 1.00 75.88 92 TYR A CA 1
ATOM 737 C C . TYR A 1 92 ? 14.798 12.200 -1.419 1.00 75.88 92 TYR A C 1
ATOM 739 O O . TYR A 1 92 ? 15.366 12.735 -0.473 1.00 75.88 92 TYR A O 1
ATOM 747 N N . GLN A 1 93 ? 13.732 12.746 -2.013 1.00 81.44 93 GLN A N 1
ATOM 748 C CA . GLN A 1 93 ? 13.124 14.045 -1.701 1.00 81.44 93 GLN A CA 1
ATOM 749 C C . GLN A 1 93 ? 12.443 14.089 -0.324 1.00 81.44 93 GLN A C 1
ATOM 751 O O . GLN A 1 93 ? 11.964 15.144 0.077 1.00 81.44 93 GLN A O 1
ATOM 756 N N . LYS A 1 94 ? 12.436 12.964 0.405 1.00 86.31 94 LYS A N 1
ATOM 757 C CA . LYS A 1 94 ? 11.852 12.801 1.743 1.00 86.31 94 LYS A CA 1
ATOM 758 C C . LYS A 1 94 ? 10.347 13.065 1.810 1.00 86.31 94 LYS A C 1
ATOM 760 O O . LYS A 1 94 ? 9.821 13.406 2.859 1.00 86.31 94 LYS A O 1
ATOM 765 N N . ASP A 1 95 ? 9.680 12.895 0.677 1.00 89.12 95 ASP A N 1
ATOM 766 C CA . ASP A 1 95 ? 8.246 13.090 0.491 1.00 89.12 95 ASP A CA 1
ATOM 767 C C . ASP A 1 95 ? 7.470 11.760 0.517 1.00 89.12 95 ASP A C 1
ATOM 769 O O . ASP A 1 95 ? 6.263 11.737 0.746 1.00 89.12 95 ASP A O 1
ATOM 773 N N . LEU A 1 96 ? 8.154 10.641 0.258 1.00 92.75 96 LEU A N 1
ATOM 774 C CA . LEU A 1 96 ? 7.582 9.300 0.231 1.00 92.75 96 LEU A CA 1
ATOM 775 C C . LEU A 1 96 ? 7.971 8.527 1.498 1.00 92.75 96 LEU A C 1
ATOM 777 O O . LEU A 1 96 ? 9.148 8.217 1.698 1.00 92.75 96 LEU A O 1
ATOM 781 N N . HIS A 1 97 ? 6.972 8.195 2.312 1.00 96.38 97 HIS A N 1
ATOM 782 C CA . HIS A 1 97 ? 7.130 7.620 3.645 1.00 96.38 97 HIS A CA 1
ATOM 783 C C . HIS A 1 97 ? 6.844 6.120 3.623 1.00 96.38 97 HIS A C 1
ATOM 785 O O . HIS A 1 97 ? 5.706 5.699 3.418 1.00 96.38 97 HIS A O 1
ATOM 791 N N . PHE A 1 98 ? 7.871 5.295 3.824 1.00 97.44 98 PHE A N 1
ATOM 792 C CA . PHE A 1 98 ? 7.741 3.848 4.002 1.00 97.44 98 PHE A CA 1
ATOM 793 C C . PHE A 1 98 ? 7.451 3.573 5.474 1.00 97.44 98 PHE A C 1
ATOM 795 O O . PHE A 1 98 ? 8.360 3.266 6.253 1.00 97.44 98 PHE A O 1
ATOM 802 N N . LEU A 1 99 ? 6.183 3.721 5.847 1.00 98.19 99 LEU A N 1
ATOM 803 C CA . LEU A 1 99 ? 5.748 3.612 7.230 1.00 98.19 99 LEU A CA 1
ATOM 804 C C . LEU A 1 99 ? 5.808 2.159 7.711 1.00 98.19 99 LEU A C 1
ATOM 806 O O . LEU A 1 99 ? 5.469 1.220 6.983 1.00 98.19 99 LEU A O 1
ATOM 810 N N . PHE A 1 100 ? 6.263 1.964 8.947 1.00 98.50 100 PHE A N 1
ATOM 811 C CA . PHE A 1 100 ? 6.426 0.645 9.547 1.00 98.50 100 PHE A CA 1
ATOM 812 C C . PHE A 1 100 ? 5.999 0.606 11.011 1.00 98.50 100 PHE A C 1
ATOM 814 O O . PHE A 1 100 ? 6.145 1.572 11.756 1.00 98.50 100 PHE A O 1
ATOM 821 N N . CYS A 1 101 ? 5.504 -0.545 11.453 1.00 98.62 101 CYS A N 1
ATOM 822 C CA . CYS A 1 101 ? 5.183 -0.766 12.856 1.00 98.62 101 CYS A CA 1
ATOM 823 C C . CYS A 1 101 ? 6.466 -0.723 13.702 1.00 98.62 101 CYS A C 1
ATOM 825 O O . CYS A 1 101 ? 7.397 -1.490 13.452 1.00 98.62 101 CYS A O 1
ATOM 827 N N . LYS A 1 102 ? 6.512 0.135 14.729 1.00 98.25 102 LYS A N 1
ATOM 828 C CA . LYS A 1 102 ? 7.676 0.256 15.629 1.00 98.25 102 LYS A CA 1
ATOM 829 C C . LYS A 1 102 ? 7.926 -1.014 16.456 1.00 98.25 102 LYS A C 1
ATOM 831 O O . LYS A 1 102 ? 9.056 -1.242 16.868 1.00 98.25 102 LYS A O 1
ATOM 836 N N . THR A 1 103 ? 6.898 -1.841 16.651 1.00 98.31 103 THR A N 1
ATOM 837 C CA . THR A 1 103 ? 6.964 -3.072 17.451 1.00 98.31 103 THR A CA 1
ATOM 838 C C . THR A 1 103 ? 7.507 -4.259 16.655 1.00 98.31 103 THR A C 1
ATOM 840 O O . THR A 1 103 ? 8.428 -4.926 17.110 1.00 98.31 103 THR A O 1
ATOM 843 N N . CYS A 1 104 ? 6.969 -4.531 15.458 1.00 98.31 104 CYS A N 1
ATOM 844 C CA . CYS A 1 104 ? 7.341 -5.717 14.667 1.00 98.31 104 CYS A CA 1
ATOM 845 C C . CYS A 1 104 ? 8.096 -5.416 13.360 1.00 98.31 104 CYS A C 1
ATOM 847 O O . CYS A 1 104 ? 8.486 -6.336 12.648 1.00 98.31 104 CYS A O 1
ATOM 849 N N . GLY A 1 105 ? 8.279 -4.144 12.996 1.00 97.69 105 GLY A N 1
ATOM 850 C CA . GLY A 1 105 ? 9.005 -3.733 11.789 1.00 97.69 105 GLY A CA 1
ATOM 851 C C . GLY A 1 105 ? 8.252 -3.916 10.465 1.00 97.69 105 GLY A C 1
ATOM 852 O O . GLY A 1 105 ? 8.767 -3.505 9.421 1.00 97.69 105 GLY A O 1
ATOM 853 N N . MET A 1 106 ? 7.044 -4.488 10.472 1.00 98.00 106 MET A N 1
ATOM 854 C CA . MET A 1 106 ? 6.253 -4.704 9.254 1.00 98.00 106 MET A CA 1
ATOM 855 C C . MET A 1 106 ? 5.871 -3.377 8.587 1.00 98.00 106 MET A C 1
ATOM 857 O O . MET A 1 106 ? 5.453 -2.434 9.259 1.00 98.00 106 MET A O 1
ATOM 861 N N . ARG A 1 107 ? 5.992 -3.324 7.256 1.00 97.88 107 ARG A N 1
ATOM 862 C CA . ARG A 1 107 ? 5.635 -2.170 6.413 1.00 97.88 107 ARG A CA 1
ATOM 863 C C . ARG A 1 107 ? 4.305 -2.427 5.738 1.00 97.88 107 ARG A C 1
ATOM 865 O O . ARG A 1 107 ? 4.277 -3.105 4.713 1.00 97.88 107 ARG A O 1
ATOM 872 N N . CYS A 1 108 ? 3.230 -1.902 6.316 1.00 98.50 108 CYS A N 1
ATOM 873 C CA . CYS A 1 108 ? 1.888 -2.133 5.788 1.00 98.50 108 CYS A CA 1
ATOM 874 C C . CYS A 1 108 ? 1.562 -1.242 4.587 1.00 98.50 108 CYS A C 1
ATOM 876 O O . CYS A 1 108 ? 0.839 -1.656 3.687 1.00 98.50 108 CYS A O 1
ATOM 878 N N . PHE A 1 109 ? 2.088 -0.018 4.546 1.00 98.62 109 PHE A N 1
ATOM 879 C CA . PHE A 1 109 ? 1.810 0.911 3.458 1.00 98.62 109 PHE A CA 1
ATOM 880 C C . PHE A 1 109 ? 2.910 1.964 3.297 1.00 98.62 109 PHE A C 1
ATOM 882 O O . PHE A 1 109 ? 3.684 2.244 4.210 1.00 98.62 109 PHE A O 1
ATOM 889 N N . ILE A 1 110 ? 2.966 2.542 2.101 1.00 97.75 110 ILE A N 1
ATOM 890 C CA . ILE A 1 110 ? 3.747 3.732 1.774 1.00 97.75 110 ILE A CA 1
ATOM 891 C C . ILE A 1 110 ? 2.773 4.890 1.613 1.00 97.75 110 ILE A C 1
ATOM 893 O O . ILE A 1 110 ? 1.752 4.727 0.939 1.00 97.75 110 ILE A O 1
ATOM 897 N N . LEU A 1 111 ? 3.111 6.045 2.181 1.00 97.12 111 LEU A N 1
ATOM 898 C CA . LEU A 1 111 ? 2.251 7.219 2.204 1.00 97.12 111 LEU A CA 1
ATOM 899 C C . LEU A 1 111 ? 2.984 8.489 1.748 1.00 97.12 111 LEU A C 1
ATOM 901 O O . LEU A 1 111 ? 4.155 8.700 2.047 1.00 97.12 111 LEU A O 1
ATOM 905 N N . MET A 1 112 ? 2.265 9.347 1.038 1.00 95.50 112 MET A N 1
ATOM 906 C CA . MET A 1 112 ? 2.564 10.754 0.781 1.00 95.50 112 MET A CA 1
ATOM 907 C C . MET A 1 112 ? 1.224 11.479 0.698 1.00 95.50 112 MET A C 1
ATOM 909 O O . MET A 1 112 ? 0.318 10.986 0.026 1.00 95.50 112 MET A O 1
ATOM 913 N N . GLY A 1 113 ? 1.112 12.649 1.316 1.00 94.19 113 GLY A N 1
ATOM 914 C CA . GLY A 1 113 ? -0.107 13.456 1.294 1.00 94.19 113 GLY A CA 1
ATOM 915 C C . GLY A 1 113 ? -0.816 13.492 2.644 1.00 94.19 113 GLY A C 1
ATOM 916 O O . GLY A 1 113 ? -0.380 12.887 3.616 1.00 94.19 113 GLY A O 1
ATOM 917 N N . GLN A 1 114 ? -1.902 14.255 2.714 1.00 94.31 114 GLN A N 1
ATOM 918 C CA . GLN A 1 114 ? -2.622 14.485 3.965 1.00 94.31 114 GLN A CA 1
ATOM 919 C C . GLN A 1 114 ? -3.741 13.461 4.167 1.00 94.31 114 GLN A C 1
ATOM 921 O O . GLN A 1 114 ? -4.343 12.962 3.212 1.00 94.31 114 GLN A O 1
ATOM 926 N N . GLY A 1 115 ? -4.037 13.183 5.431 1.00 96.19 115 GLY A N 1
ATOM 927 C CA . GLY A 1 115 ? -5.197 12.402 5.832 1.00 96.19 115 GLY A CA 1
ATOM 928 C C . GLY A 1 115 ? -6.005 13.100 6.907 1.00 96.19 115 GLY A C 1
ATOM 929 O O . GLY A 1 115 ? -5.636 14.167 7.393 1.00 96.19 115 GLY A O 1
ATOM 930 N N . GLU A 1 116 ? -7.115 12.479 7.262 1.00 97.38 116 GLU A N 1
ATOM 931 C CA . GLU A 1 116 ? -8.067 12.969 8.246 1.00 97.38 116 GLU A CA 1
ATOM 932 C C . GLU A 1 116 ? -8.526 11.826 9.148 1.00 97.38 116 GLU A C 1
ATOM 934 O O . GLU A 1 116 ? -8.573 10.665 8.728 1.00 97.38 116 GLU A O 1
ATOM 939 N N . VAL A 1 117 ? -8.893 12.168 10.383 1.00 98.00 117 VAL A N 1
ATOM 940 C CA . VAL A 1 117 ? -9.629 11.257 11.260 1.00 98.00 117 VAL A CA 1
ATOM 941 C C . VAL A 1 117 ? -11.116 11.405 10.958 1.00 98.00 117 VAL A C 1
ATOM 943 O O . VAL A 1 117 ? -11.637 12.519 10.939 1.00 98.00 117 VAL A O 1
ATOM 946 N N . ALA A 1 118 ? -11.797 10.287 10.736 1.00 96.12 118 ALA A N 1
ATOM 947 C CA . ALA A 1 118 ? -13.222 10.237 10.441 1.00 96.12 118 ALA A CA 1
ATOM 948 C C . ALA A 1 118 ? -13.914 9.142 11.261 1.00 96.12 118 ALA A C 1
ATOM 950 O O . ALA A 1 118 ? -13.275 8.209 11.745 1.00 96.12 118 ALA A O 1
ATOM 951 N N . GLU A 1 119 ? -15.233 9.249 11.395 1.00 96.12 119 GLU A N 1
ATOM 952 C CA . GLU A 1 119 ? -16.083 8.202 11.962 1.00 96.12 119 GLU A CA 1
ATOM 953 C C . GLU A 1 119 ? -16.811 7.472 10.833 1.00 96.12 119 GLU A C 1
ATOM 955 O O . GLU A 1 119 ? -17.463 8.094 9.992 1.00 96.12 119 GLU A O 1
ATOM 960 N N . VAL A 1 120 ? -16.662 6.149 10.786 1.00 94.25 120 VAL A N 1
ATOM 961 C CA . VAL A 1 120 ? -17.138 5.314 9.680 1.00 94.25 120 VAL A CA 1
ATOM 962 C C . VAL A 1 120 ? -17.938 4.127 10.206 1.00 94.25 120 VAL A C 1
ATOM 964 O O . VAL A 1 120 ? -17.535 3.459 11.156 1.00 94.25 120 VAL A O 1
ATOM 967 N N . ASP A 1 121 ? -19.064 3.844 9.556 1.00 94.31 121 ASP A N 1
ATOM 968 C CA . ASP A 1 121 ? -19.841 2.618 9.744 1.00 94.31 121 ASP A CA 1
ATOM 969 C C . ASP A 1 121 ? -19.217 1.499 8.893 1.00 94.31 121 ASP A C 1
ATOM 971 O O . ASP A 1 121 ? -19.397 1.444 7.675 1.00 94.31 121 ASP A O 1
ATOM 975 N N . LEU A 1 122 ? -18.411 0.643 9.527 1.00 92.88 122 LEU A N 1
ATOM 976 C CA . LEU A 1 122 ? -17.680 -0.424 8.836 1.00 92.88 122 LEU A CA 1
ATOM 977 C C . LEU A 1 122 ? -18.618 -1.499 8.262 1.00 92.88 122 LEU A C 1
ATOM 979 O O . LEU A 1 122 ? -18.340 -2.042 7.189 1.00 92.88 122 LEU A O 1
ATOM 983 N N . GLU A 1 123 ? -19.745 -1.770 8.923 1.00 92.50 123 GLU A N 1
ATOM 984 C CA . GLU A 1 123 ? -20.728 -2.753 8.457 1.00 92.50 123 GLU A CA 1
ATOM 985 C C . GLU A 1 123 ? -21.435 -2.260 7.193 1.00 92.50 123 GLU A C 1
ATOM 987 O O . GLU A 1 123 ? -21.584 -3.020 6.233 1.00 92.50 123 GLU A O 1
ATOM 992 N N . ALA A 1 124 ? -21.771 -0.967 7.129 1.00 91.88 124 ALA A N 1
ATOM 993 C CA . ALA A 1 124 ? -22.305 -0.344 5.917 1.00 91.88 124 ALA A CA 1
ATOM 994 C C . ALA A 1 124 ? -21.324 -0.394 4.728 1.00 91.88 124 ALA A C 1
ATOM 996 O O . ALA A 1 124 ? -21.751 -0.348 3.574 1.00 91.88 124 ALA A O 1
ATOM 997 N N . LEU A 1 125 ? -20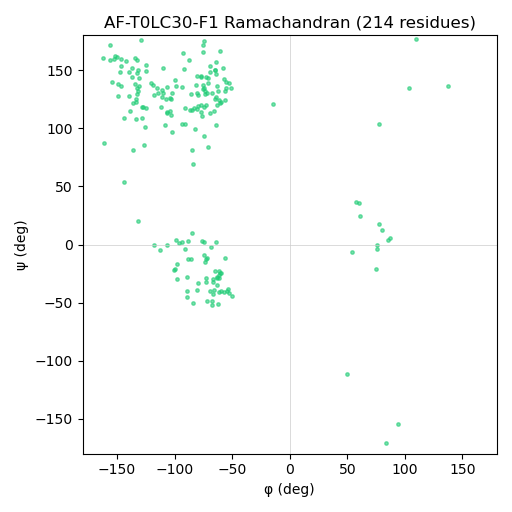.018 -0.527 4.990 1.00 91.75 125 LEU A N 1
ATOM 998 C CA . LEU A 1 125 ? -18.987 -0.739 3.969 1.00 91.75 125 LEU A CA 1
ATOM 999 C C . LEU A 1 125 ? -18.753 -2.223 3.628 1.00 91.75 125 LEU A C 1
ATOM 1001 O O . LEU A 1 125 ? -17.879 -2.538 2.819 1.00 91.75 125 LEU A O 1
ATOM 1005 N N . GLY A 1 126 ? -19.520 -3.142 4.217 1.00 91.88 126 GLY A N 1
ATOM 1006 C CA . GLY A 1 126 ? -19.409 -4.583 3.987 1.00 91.88 126 GLY A CA 1
ATOM 1007 C C . GLY A 1 126 ? -18.275 -5.260 4.761 1.00 91.88 126 GLY A C 1
ATOM 1008 O O . GLY A 1 126 ? -17.937 -6.407 4.460 1.00 91.88 126 GLY A O 1
ATOM 1009 N N . VAL A 1 127 ? -17.669 -4.579 5.739 1.00 90.94 127 VAL A N 1
ATOM 1010 C CA . VAL A 1 127 ? -16.665 -5.172 6.630 1.00 90.94 127 VAL A CA 1
ATOM 1011 C C . VAL A 1 127 ? -17.396 -5.950 7.718 1.00 90.94 127 VAL A C 1
ATOM 1013 O O . VAL A 1 127 ? -18.128 -5.378 8.521 1.00 90.94 127 VAL A O 1
ATOM 1016 N N . LYS A 1 128 ? -17.197 -7.268 7.757 1.00 83.69 128 LYS A N 1
ATOM 1017 C CA . LYS A 1 128 ? -17.787 -8.119 8.796 1.00 83.69 128 LY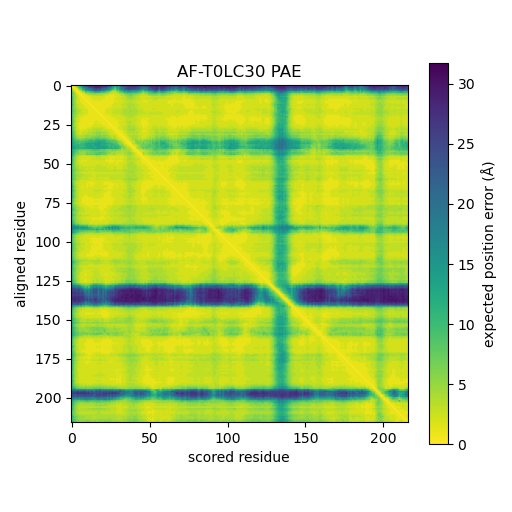S A CA 1
ATOM 1018 C C . LYS A 1 128 ? -17.053 -7.912 10.123 1.00 83.69 128 LYS A C 1
ATOM 1020 O O . LYS A 1 128 ? -15.817 -7.938 10.163 1.00 83.69 128 LYS A O 1
ATOM 1025 N N . SER A 1 129 ? -17.808 -7.718 11.198 1.00 65.94 129 SER A N 1
ATOM 1026 C CA . SER A 1 129 ? -17.291 -7.692 12.562 1.00 65.94 129 SER A CA 1
ATOM 1027 C C . SER A 1 129 ? -16.921 -9.116 12.994 1.00 65.94 129 SER A C 1
ATOM 1029 O O . SER A 1 129 ? -17.765 -10.010 13.015 1.00 65.94 129 SER A O 1
ATOM 1031 N N . ASP A 1 130 ? -15.652 -9.346 13.340 1.00 58.84 130 ASP A N 1
ATOM 1032 C CA . ASP A 1 130 ? -15.222 -10.619 13.932 1.00 58.84 130 ASP A CA 1
ATOM 1033 C C . ASP A 1 130 ? -15.492 -10.553 15.438 1.00 58.84 130 ASP A C 1
ATOM 1035 O O . ASP A 1 130 ? -14.569 -10.393 16.218 1.00 58.84 130 ASP A O 1
ATOM 1039 N N . GLY A 1 131 ? -16.766 -10.549 15.836 1.00 49.16 131 GLY A N 1
ATOM 1040 C CA . GLY A 1 131 ? -17.259 -10.963 17.162 1.00 49.16 131 GLY A CA 1
ATOM 1041 C C . GLY A 1 131 ? -16.702 -10.370 18.473 1.00 49.16 131 GLY A C 1
ATOM 1042 O O . GLY A 1 131 ? -17.286 -10.662 19.510 1.00 49.16 131 GLY A O 1
ATOM 1043 N N . GLU A 1 132 ? -15.654 -9.548 18.505 1.00 41.91 132 GLU A N 1
ATOM 1044 C CA . GLU A 1 132 ? -14.960 -9.174 19.745 1.00 41.91 132 GLU A CA 1
ATOM 1045 C C . GLU A 1 132 ? -14.664 -7.674 19.778 1.00 41.91 132 GLU A C 1
ATOM 1047 O O . GLU A 1 132 ? -13.590 -7.201 19.433 1.00 41.91 132 GLU A O 1
ATOM 1052 N N . ASN A 1 133 ? -15.677 -6.902 20.161 1.00 43.47 133 ASN A N 1
ATOM 1053 C CA . ASN A 1 133 ? -15.507 -5.675 20.936 1.00 43.47 133 ASN A CA 1
ATOM 1054 C C . ASN A 1 133 ? -16.870 -5.358 21.551 1.00 43.47 133 ASN A C 1
ATOM 1056 O O . ASN A 1 133 ? -17.704 -4.672 20.943 1.00 43.47 133 ASN A O 1
ATOM 1060 N N . GLN A 1 134 ? -17.092 -5.950 22.728 1.00 41.69 134 GLN A N 1
ATOM 1061 C CA . GLN A 1 134 ? -18.147 -5.580 23.662 1.00 41.69 134 GLN A CA 1
ATOM 1062 C C . GLN A 1 134 ? -17.782 -4.227 24.271 1.00 41.69 134 GLN A C 1
ATOM 1064 O O . GLN A 1 134 ? -17.222 -4.162 25.354 1.00 41.69 134 GLN A O 1
ATOM 1069 N N . ASP A 1 135 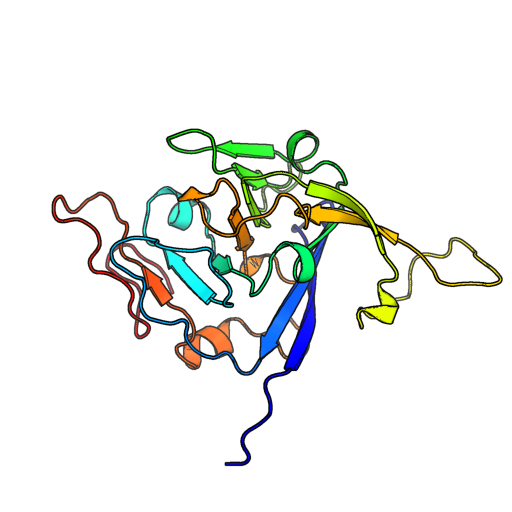? -18.107 -3.154 23.562 1.00 43.72 135 ASP A N 1
ATOM 1070 C CA . ASP A 1 135 ? -18.459 -1.908 24.225 1.00 43.72 135 ASP A CA 1
ATOM 1071 C C . ASP A 1 135 ? -19.828 -1.510 23.696 1.00 43.72 135 ASP A C 1
ATOM 1073 O O . ASP A 1 135 ? -20.057 -1.400 22.486 1.00 43.72 135 ASP A O 1
ATOM 1077 N N . GLY A 1 136 ? -20.769 -1.474 24.634 1.00 46.50 136 GLY A N 1
ATOM 1078 C CA . GLY A 1 136 ? -22.191 -1.391 24.376 1.00 46.50 136 GLY A CA 1
ATOM 1079 C C . GLY A 1 136 ? -22.564 -0.107 23.656 1.00 46.50 136 GLY A C 1
ATOM 1080 O O . GLY A 1 136 ? -22.225 0.989 24.092 1.00 46.50 136 GLY A O 1
ATOM 1081 N N . ASN A 1 137 ? -23.358 -0.256 22.602 1.00 43.34 137 ASN A N 1
ATOM 1082 C CA . ASN A 1 137 ? -24.328 0.763 22.261 1.00 43.34 137 ASN A CA 1
ATOM 1083 C C . ASN A 1 137 ? -25.655 0.063 21.973 1.00 43.34 137 ASN A C 1
ATOM 1085 O O . ASN A 1 137 ? -25.802 -0.679 21.002 1.00 43.34 137 ASN A O 1
ATOM 1089 N N . VAL A 1 138 ? -26.579 0.232 22.911 1.00 48.28 138 VAL A N 1
ATOM 1090 C CA . VAL A 1 138 ? -27.990 -0.104 22.757 1.00 48.28 138 VAL A CA 1
ATOM 1091 C C . VAL A 1 138 ? -28.571 1.067 21.967 1.00 48.28 138 VAL A C 1
ATOM 1093 O O . VAL A 1 138 ? -28.472 2.198 22.425 1.00 48.28 138 VAL A O 1
ATOM 1096 N N . ASP A 1 139 ? -29.102 0.786 20.777 1.00 54.81 139 ASP A N 1
ATOM 1097 C CA . ASP A 1 139 ? -29.610 1.736 19.772 1.00 54.81 139 ASP A CA 1
ATOM 1098 C C . ASP A 1 139 ? -28.555 2.479 18.919 1.00 54.81 139 ASP A C 1
ATOM 1100 O O . ASP A 1 139 ? -27.976 3.488 19.308 1.00 54.81 139 ASP A O 1
ATOM 1104 N N . GLY A 1 140 ? -28.397 2.051 17.659 1.00 55.06 140 GLY A N 1
ATOM 1105 C CA . GLY A 1 140 ? -27.827 2.886 16.593 1.00 55.06 140 GLY A CA 1
ATOM 1106 C C . GLY A 1 140 ? -26.377 2.575 16.195 1.00 55.06 140 GLY A C 1
ATOM 1107 O O . GLY A 1 140 ? -25.503 2.371 17.028 1.00 55.06 140 GLY A O 1
ATOM 1108 N N . LYS A 1 141 ? -26.161 2.528 14.873 1.00 63.97 141 LYS A N 1
ATOM 1109 C CA . LYS A 1 141 ? -24.908 2.313 14.116 1.00 63.97 141 LYS A CA 1
ATOM 1110 C C . LYS A 1 141 ? -23.601 2.444 14.918 1.00 63.97 141 LYS A C 1
ATOM 1112 O O . LYS A 1 141 ? -23.268 3.524 15.404 1.00 63.97 141 LYS A O 1
ATOM 1117 N N . LYS A 1 142 ? -22.802 1.369 14.954 1.00 82.44 142 LYS A N 1
ATOM 1118 C CA . LYS A 1 142 ? -21.456 1.361 15.550 1.00 82.44 142 LYS A CA 1
ATOM 1119 C C . LYS A 1 142 ? -20.470 2.099 14.639 1.00 82.44 142 LYS A C 1
ATOM 1121 O O . LYS A 1 142 ? -19.894 1.522 13.719 1.00 82.44 142 LYS A O 1
ATOM 1126 N N . LEU A 1 143 ? -20.285 3.390 14.896 1.00 91.94 143 LEU A N 1
ATOM 1127 C CA . LEU A 1 143 ? -19.265 4.192 14.228 1.00 91.94 143 LEU A CA 1
ATOM 1128 C C . LEU A 1 143 ? -17.878 3.872 14.794 1.00 91.94 143 LEU A C 1
ATOM 1130 O O . LEU A 1 143 ? -17.683 3.803 16.005 1.00 91.94 143 LEU A O 1
ATOM 1134 N N . THR A 1 144 ? -16.907 3.683 13.906 1.00 94.56 144 THR A N 1
ATOM 1135 C CA . THR A 1 144 ? -15.504 3.434 14.250 1.00 94.56 144 THR A CA 1
ATOM 1136 C C . THR A 1 144 ? -14.670 4.646 13.859 1.00 94.56 144 THR A C 1
ATOM 1138 O O . THR A 1 144 ? -14.774 5.121 12.727 1.00 94.56 144 THR A O 1
ATOM 1141 N N . LYS A 1 145 ? -13.836 5.145 14.778 1.00 97.44 145 LYS A N 1
ATOM 1142 C CA . LYS A 1 145 ? -12.844 6.180 14.463 1.00 97.44 145 LYS A CA 1
ATOM 1143 C C . LYS A 1 145 ? -11.708 5.571 13.663 1.00 97.44 145 LYS A C 1
ATOM 1145 O O . LYS A 1 145 ? -11.145 4.559 14.065 1.00 97.44 145 LYS A O 1
ATOM 1150 N N . VAL A 1 146 ? -11.379 6.203 12.547 1.00 98.00 146 VAL A N 1
ATOM 1151 C CA . VAL A 1 146 ? -10.380 5.724 11.594 1.00 98.00 146 VAL A CA 1
ATOM 1152 C C . VAL A 1 146 ? -9.584 6.891 11.035 1.00 98.00 146 VAL A C 1
ATOM 1154 O O . VAL A 1 146 ? -10.068 8.021 11.022 1.00 98.00 146 VAL A O 1
ATOM 1157 N N . TRP A 1 147 ? -8.389 6.619 10.525 1.00 98.56 147 TRP A N 1
ATOM 1158 C CA . TRP A 1 147 ? -7.657 7.547 9.671 1.00 98.56 147 TRP A CA 1
ATOM 1159 C C . TRP A 1 147 ? -7.824 7.146 8.204 1.00 98.56 147 TRP A C 1
ATOM 1161 O O . TRP A 1 147 ? -7.807 5.962 7.864 1.00 98.56 147 TRP A O 1
ATOM 1171 N N . ARG A 1 148 ? -7.963 8.121 7.308 1.00 98.00 148 ARG A N 1
ATOM 1172 C CA . ARG A 1 148 ? -7.990 7.882 5.857 1.00 98.00 148 ARG A CA 1
ATOM 1173 C C . ARG A 1 148 ? -7.364 9.045 5.083 1.00 98.00 148 ARG A C 1
ATOM 1175 O O . ARG A 1 148 ? -7.311 10.158 5.609 1.00 98.00 148 ARG A O 1
ATOM 1182 N N . PRO A 1 149 ? -6.931 8.836 3.828 1.00 97.38 149 PRO A N 1
ATOM 1183 C CA . PRO A 1 149 ? -6.529 9.930 2.947 1.00 97.38 149 PRO A CA 1
ATOM 1184 C C . PRO A 1 149 ? -7.644 10.978 2.792 1.00 97.38 149 PRO A C 1
ATOM 1186 O O . PRO A 1 149 ? -8.806 10.626 2.590 1.00 97.38 149 PRO A O 1
ATOM 1189 N N . CYS A 1 150 ? -7.307 12.268 2.878 1.00 96.31 150 CYS A N 1
ATOM 1190 C CA . CYS A 1 150 ? -8.300 13.346 2.864 1.00 96.31 150 CYS A CA 1
ATOM 1191 C C . CYS A 1 150 ? -8.817 13.587 1.439 1.00 96.31 150 CYS A C 1
ATOM 1193 O O . CYS A 1 150 ? -8.092 14.109 0.590 1.00 96.31 150 CYS A O 1
ATOM 1195 N N . LYS A 1 151 ? -10.083 13.240 1.182 1.00 93.31 151 LYS A N 1
ATOM 1196 C CA . LYS A 1 151 ? -10.695 13.257 -0.158 1.00 93.31 151 LYS A CA 1
ATOM 1197 C C . LYS A 1 151 ? -10.545 14.591 -0.896 1.00 93.31 151 LYS A C 1
ATOM 1199 O O . LYS A 1 151 ? -10.241 14.584 -2.085 1.00 93.31 151 LYS A O 1
ATOM 1204 N N . ASP A 1 152 ? -10.713 15.711 -0.199 1.00 91.94 152 ASP A N 1
ATOM 1205 C CA . ASP A 1 152 ? -10.720 17.043 -0.819 1.00 91.94 152 ASP A CA 1
ATOM 1206 C C . ASP A 1 152 ? -9.326 17.508 -1.263 1.00 91.94 152 ASP A C 1
ATOM 1208 O O . ASP A 1 152 ? -9.186 18.263 -2.228 1.00 91.94 152 ASP A O 1
ATOM 1212 N N . SER A 1 153 ? -8.278 17.045 -0.576 1.00 91.62 153 SER A N 1
ATOM 1213 C CA . SER A 1 153 ? -6.888 17.401 -0.888 1.00 91.62 153 SER A CA 1
ATOM 1214 C C . SER A 1 153 ? -6.162 16.345 -1.725 1.00 91.62 153 SER A C 1
ATOM 1216 O O . SER A 1 153 ? -5.131 16.648 -2.330 1.00 91.62 153 SER A O 1
ATOM 1218 N N . TRP A 1 154 ? -6.693 15.121 -1.800 1.00 95.06 154 TRP A N 1
ATOM 1219 C CA . TRP A 1 154 ? -6.010 13.996 -2.425 1.00 95.06 154 TRP A CA 1
ATOM 1220 C C . TRP A 1 154 ? -6.060 14.040 -3.952 1.00 95.06 154 TRP A C 1
ATOM 1222 O O . TRP A 1 154 ? -7.119 13.949 -4.574 1.00 95.06 154 TRP A O 1
ATOM 1232 N N . LYS A 1 155 ? -4.883 14.096 -4.579 1.00 93.38 155 LYS A N 1
ATOM 1233 C CA . LYS A 1 155 ? -4.723 13.975 -6.033 1.00 93.38 155 LYS A CA 1
ATOM 1234 C C . LYS A 1 155 ? -3.728 12.866 -6.322 1.00 93.38 155 LYS A C 1
ATOM 1236 O O . LYS A 1 155 ? -2.526 13.052 -6.202 1.00 93.38 155 LYS A O 1
ATOM 1241 N N . GLU A 1 156 ? -4.235 11.694 -6.686 1.00 91.06 156 GLU A N 1
ATOM 1242 C CA . GLU A 1 156 ? -3.424 10.480 -6.788 1.00 91.06 156 GLU A CA 1
ATOM 1243 C C . GLU A 1 156 ? -2.281 10.608 -7.815 1.00 91.06 156 GLU A C 1
ATOM 1245 O O . GLU A 1 156 ? -2.507 10.801 -9.011 1.00 91.06 156 GLU A O 1
ATOM 1250 N N . GLY A 1 157 ? -1.048 10.417 -7.349 1.00 86.88 157 GLY A N 1
ATOM 1251 C CA . GLY A 1 157 ? 0.184 10.442 -8.133 1.00 86.88 157 GLY A CA 1
ATOM 1252 C C . GLY A 1 157 ? 1.291 11.191 -7.393 1.00 86.88 157 GLY A C 1
ATOM 1253 O O . GLY A 1 157 ? 1.070 12.281 -6.868 1.00 86.88 157 GLY A O 1
ATOM 1254 N N . LYS A 1 158 ? 2.516 10.638 -7.392 1.00 82.31 158 LYS A N 1
ATOM 1255 C CA . LYS A 1 158 ? 3.658 11.228 -6.665 1.00 82.31 158 LYS A CA 1
ATOM 1256 C C . LYS A 1 158 ? 3.879 12.691 -7.070 1.00 82.31 158 LYS A C 1
ATOM 1258 O O . LYS A 1 158 ? 4.101 13.551 -6.228 1.00 82.31 158 LYS A O 1
ATOM 1263 N N . LYS A 1 159 ? 3.740 12.986 -8.367 1.00 85.56 159 LYS A N 1
ATOM 1264 C CA . LYS A 1 159 ? 3.872 14.336 -8.931 1.00 85.56 159 LYS A CA 1
ATOM 1265 C C . LYS A 1 159 ? 2.879 15.352 -8.349 1.00 85.56 159 LYS A C 1
ATOM 1267 O O . LYS A 1 159 ? 3.148 16.548 -8.391 1.00 85.56 159 LYS A O 1
ATOM 1272 N N . PHE A 1 160 ? 1.743 14.890 -7.837 1.00 81.94 160 PHE A N 1
ATOM 1273 C CA . PHE A 1 160 ? 0.691 15.726 -7.266 1.00 81.94 160 PHE A CA 1
ATOM 1274 C C . PHE A 1 160 ? 0.743 15.791 -5.734 1.00 81.94 160 PHE A C 1
ATOM 1276 O O . PHE A 1 160 ? -0.121 16.420 -5.131 1.00 81.94 160 PHE A O 1
ATOM 1283 N N . GLY A 1 161 ? 1.745 15.168 -5.104 1.00 89.19 161 GLY A N 1
ATOM 1284 C CA . GLY A 1 161 ? 1.892 15.169 -3.651 1.00 89.19 161 GLY A CA 1
ATOM 1285 C C . GLY A 1 161 ? 0.947 14.208 -2.929 1.00 89.19 161 GLY A C 1
ATOM 1286 O O . GLY A 1 161 ? 0.738 14.364 -1.729 1.00 89.19 161 GLY A O 1
ATOM 1287 N N . SER A 1 162 ? 0.351 13.233 -3.627 1.00 94.75 162 SER A N 1
ATOM 1288 C CA . SER A 1 162 ? -0.453 12.188 -2.985 1.00 94.75 162 SER A CA 1
ATOM 1289 C C . SER A 1 162 ? -0.106 10.804 -3.518 1.00 94.75 162 SER A C 1
ATOM 1291 O O . SER A 1 162 ? -0.146 10.540 -4.720 1.00 94.75 162 SER A O 1
ATOM 1293 N N . TYR A 1 163 ? 0.242 9.890 -2.624 1.00 95.25 163 TYR A N 1
ATOM 1294 C CA . TYR A 1 163 ? 0.594 8.522 -2.969 1.00 95.25 163 TYR A CA 1
ATOM 1295 C C . TYR A 1 163 ? 0.205 7.609 -1.817 1.00 95.25 163 TYR A C 1
ATOM 1297 O O . TYR A 1 163 ? 0.630 7.822 -0.685 1.00 95.25 163 TYR A O 1
ATOM 1305 N N . LEU A 1 164 ? -0.545 6.554 -2.121 1.00 97.62 164 LEU A N 1
ATOM 1306 C CA . LEU A 1 164 ? -0.747 5.448 -1.199 1.00 97.62 164 LEU A CA 1
ATOM 1307 C C . LEU A 1 164 ? -0.528 4.130 -1.934 1.00 97.62 164 LEU A C 1
ATOM 1309 O O . LEU A 1 164 ? -1.078 3.898 -3.014 1.00 97.62 164 LEU A O 1
ATOM 1313 N N . SER A 1 165 ? 0.294 3.272 -1.342 1.00 98.00 165 SER A N 1
ATOM 1314 C CA . SER A 1 165 ? 0.466 1.890 -1.774 1.00 98.00 165 SER A CA 1
ATOM 1315 C C . SER A 1 165 ? 0.411 0.998 -0.554 1.00 98.00 165 SER A C 1
ATOM 1317 O O . SER A 1 165 ? 1.235 1.152 0.340 1.00 98.00 165 SER A O 1
ATOM 1319 N N . VAL A 1 166 ? -0.514 0.048 -0.542 1.00 98.75 166 VAL A N 1
ATOM 1320 C CA . VAL A 1 166 ? -0.564 -1.003 0.477 1.00 98.75 166 VAL A CA 1
ATOM 1321 C C . VAL A 1 166 ? 0.456 -2.078 0.110 1.00 98.75 166 VAL A C 1
ATOM 1323 O O . VAL A 1 166 ? 0.694 -2.321 -1.076 1.00 98.75 166 VAL A O 1
ATOM 1326 N N . ASN A 1 167 ? 1.088 -2.688 1.106 1.00 98.62 167 ASN A N 1
ATOM 1327 C CA . ASN A 1 167 ? 1.922 -3.862 0.914 1.00 98.62 167 ASN A CA 1
ATOM 1328 C C . ASN A 1 167 ? 1.029 -5.104 0.883 1.00 98.62 167 ASN A C 1
ATOM 1330 O O . ASN A 1 167 ? 0.380 -5.428 1.876 1.00 98.62 167 ASN A O 1
ATOM 1334 N N . GLY A 1 168 ? 1.004 -5.829 -0.230 1.00 98.19 168 GLY A N 1
ATOM 1335 C CA . GLY A 1 168 ? 0.148 -7.008 -0.350 1.00 98.19 168 GLY A CA 1
ATOM 1336 C C . GLY A 1 168 ? 0.456 -8.110 0.654 1.00 98.19 168 GLY A C 1
ATOM 1337 O O . GLY A 1 168 ? -0.454 -8.827 1.051 1.00 98.19 168 GLY A O 1
ATOM 1338 N N . TYR A 1 169 ? 1.693 -8.189 1.149 1.00 97.69 1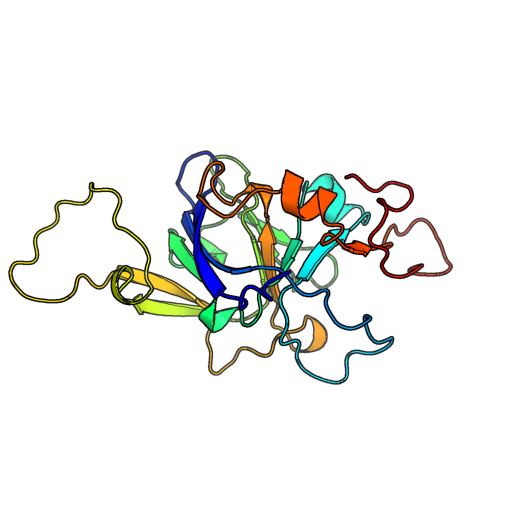69 TYR A N 1
ATOM 1339 C CA . TYR A 1 169 ? 2.064 -9.147 2.194 1.00 97.69 169 TYR A CA 1
ATOM 1340 C C . TYR A 1 169 ? 1.515 -8.808 3.585 1.00 97.69 169 TYR A C 1
ATOM 1342 O O . TYR A 1 169 ? 1.605 -9.645 4.476 1.00 97.69 169 TYR A O 1
ATOM 1350 N N . SER A 1 170 ? 0.986 -7.599 3.795 1.00 98.44 170 SER A N 1
ATOM 1351 C CA . SER A 1 170 ? 0.317 -7.228 5.051 1.00 98.44 170 SER A CA 1
ATOM 1352 C C . SER A 1 170 ? -1.202 -7.373 4.996 1.00 98.44 170 SER A C 1
ATOM 1354 O O . SER A 1 170 ? -1.871 -6.974 5.943 1.00 98.44 170 SER A O 1
ATOM 1356 N N . VAL A 1 171 ? -1.775 -7.827 3.880 1.00 98.50 171 VAL A N 1
ATOM 1357 C CA . VAL A 1 171 ? -3.200 -8.181 3.825 1.00 98.50 171 VAL A CA 1
ATOM 1358 C C . VAL A 1 171 ? -3.338 -9.579 4.413 1.00 98.50 171 VAL A C 1
ATOM 1360 O O . VAL A 1 171 ? -2.576 -10.473 4.039 1.00 98.50 171 VAL A O 1
ATOM 1363 N N . ASP A 1 172 ? -4.273 -9.768 5.343 1.00 97.19 172 ASP A N 1
ATOM 1364 C CA . ASP A 1 172 ? -4.353 -11.014 6.103 1.00 97.19 172 ASP A CA 1
ATOM 1365 C C . ASP A 1 172 ? -4.680 -12.182 5.157 1.00 97.19 172 ASP A C 1
ATOM 1367 O O . ASP A 1 172 ? -5.635 -12.131 4.372 1.00 97.19 172 ASP A O 1
ATOM 1371 N N . ALA A 1 173 ? -3.858 -13.230 5.200 1.00 94.62 173 ALA A N 1
ATOM 1372 C CA . ALA A 1 173 ? -3.994 -14.383 4.319 1.00 94.62 173 ALA A CA 1
ATOM 1373 C C . ALA A 1 173 ? -5.253 -15.208 4.646 1.00 94.62 173 ALA A C 1
ATOM 1375 O O . ALA A 1 173 ? -5.718 -15.239 5.782 1.00 94.62 173 ALA A O 1
ATOM 1376 N N . GLY A 1 174 ? -5.785 -15.924 3.649 1.00 94.31 174 GLY A N 1
ATOM 1377 C CA . GLY A 1 174 ? -6.940 -16.816 3.826 1.00 94.31 174 GLY A CA 1
ATOM 1378 C C . GLY A 1 174 ? -8.309 -16.135 3.721 1.00 94.31 174 GLY A C 1
ATOM 1379 O O . GLY A 1 174 ? -9.329 -16.802 3.880 1.00 94.31 174 GLY A O 1
ATOM 1380 N N . GLN A 1 175 ? -8.356 -14.836 3.414 1.00 95.69 175 GLN A N 1
ATOM 1381 C CA . GLN A 1 175 ? -9.608 -14.142 3.113 1.00 95.69 175 GLN A CA 1
ATOM 1382 C C . GLN A 1 175 ? -10.152 -14.559 1.740 1.00 95.69 175 GLN A C 1
ATOM 1384 O O . GLN A 1 175 ? -9.442 -14.534 0.733 1.00 95.69 175 GLN A O 1
ATOM 1389 N N . GLU A 1 176 ? -11.434 -14.927 1.690 1.00 94.31 176 GLU A N 1
ATOM 1390 C CA . GLU A 1 176 ? -12.092 -15.374 0.461 1.00 94.31 176 GLU A CA 1
ATOM 1391 C C . GLU A 1 176 ? -11.977 -14.322 -0.656 1.00 94.31 176 GLU A C 1
ATOM 1393 O O . GLU A 1 176 ? -12.393 -13.172 -0.508 1.00 94.31 176 GLU A O 1
ATOM 1398 N N . GLY A 1 177 ? -11.441 -14.730 -1.809 1.00 92.88 177 GLY A N 1
ATOM 1399 C CA . GLY A 1 177 ? -11.272 -13.858 -2.972 1.00 92.88 177 GLY A CA 1
ATOM 1400 C C . GLY A 1 177 ? -9.974 -13.045 -2.994 1.00 92.88 177 GLY A C 1
ATOM 1401 O O . GLY A 1 177 ? -9.808 -12.240 -3.910 1.00 92.88 177 GLY A O 1
ATOM 1402 N N . PHE A 1 178 ? -9.051 -13.263 -2.049 1.00 96.25 178 PHE A N 1
ATOM 1403 C CA . PHE A 1 178 ? -7.703 -12.694 -2.076 1.00 96.25 178 PHE A CA 1
ATOM 1404 C C . PHE A 1 178 ? -6.632 -13.779 -1.895 1.00 96.25 178 PHE A C 1
ATOM 1406 O O . PHE A 1 178 ? -6.442 -14.318 -0.809 1.00 96.25 178 PHE A O 1
ATOM 1413 N N . ASP A 1 179 ? -5.901 -14.071 -2.973 1.00 96.50 179 ASP A N 1
ATOM 1414 C CA . ASP A 1 179 ? -4.732 -14.955 -2.965 1.00 96.50 179 ASP A CA 1
ATOM 1415 C C . ASP A 1 179 ? -3.636 -14.351 -3.860 1.00 96.50 179 ASP A C 1
ATOM 1417 O O . ASP A 1 179 ? -3.798 -14.233 -5.078 1.00 96.50 179 ASP A O 1
ATOM 1421 N N . LEU A 1 180 ? -2.502 -13.962 -3.264 1.00 96.25 180 LEU A N 1
ATOM 1422 C CA . LEU A 1 180 ? -1.361 -13.398 -3.996 1.00 96.25 180 LEU A CA 1
ATOM 1423 C C . LEU A 1 180 ? -0.781 -14.379 -5.027 1.00 96.25 180 LEU A C 1
ATOM 1425 O O . LEU A 1 180 ? -0.259 -13.939 -6.058 1.00 96.25 180 LEU A O 1
ATOM 1429 N N . ARG A 1 181 ? -0.892 -15.693 -4.785 1.00 96.50 181 ARG A N 1
ATOM 1430 C CA . ARG A 1 181 ? -0.515 -16.718 -5.765 1.00 96.50 181 ARG A CA 1
ATOM 1431 C C . ARG A 1 181 ? -1.386 -16.589 -7.006 1.00 96.50 181 ARG A C 1
ATOM 1433 O O . ARG A 1 181 ? -0.841 -16.454 -8.095 1.00 96.50 181 ARG A O 1
ATOM 1440 N N . GLU A 1 182 ? -2.710 -16.536 -6.853 1.00 96.38 182 GLU A N 1
ATOM 1441 C CA . GLU A 1 182 ? -3.617 -16.382 -7.995 1.00 96.38 182 GLU A CA 1
ATOM 1442 C C . GLU A 1 182 ? -3.386 -15.068 -8.747 1.00 96.38 182 GLU A C 1
ATOM 1444 O O . GLU A 1 182 ? -3.410 -15.055 -9.976 1.00 96.38 182 GLU A O 1
ATOM 1449 N N . ILE A 1 183 ? -3.147 -13.960 -8.034 1.00 96.50 183 ILE A N 1
ATOM 1450 C CA . ILE A 1 183 ? -2.837 -12.660 -8.656 1.00 96.50 183 ILE A CA 1
ATOM 1451 C C . ILE A 1 183 ? -1.567 -12.772 -9.519 1.00 96.50 183 ILE A C 1
ATOM 1453 O O . ILE A 1 183 ? -1.509 -12.234 -10.628 1.00 96.50 183 ILE A O 1
ATOM 1457 N N . THR A 1 184 ? -0.564 -13.512 -9.048 1.00 96.44 184 THR A N 1
ATOM 1458 C CA . THR A 1 184 ? 0.686 -13.750 -9.783 1.00 96.44 184 THR A CA 1
ATOM 1459 C C . THR A 1 184 ? 0.476 -14.688 -10.976 1.00 96.44 184 THR A C 1
ATOM 1461 O O . THR A 1 184 ? 0.861 -14.356 -12.096 1.00 96.44 184 THR A O 1
ATOM 1464 N N . GLU A 1 185 ? -0.194 -15.825 -10.779 1.00 96.31 185 GLU A N 1
ATOM 1465 C CA . GLU A 1 185 ? -0.464 -16.830 -11.819 1.00 96.31 185 GLU A CA 1
ATOM 1466 C C . GLU A 1 185 ? -1.347 -16.286 -12.953 1.00 96.31 185 GLU A C 1
ATOM 1468 O O . GLU A 1 185 ? -1.127 -16.601 -14.124 1.00 96.31 185 GLU A O 1
ATOM 1473 N N . LYS A 1 186 ? -2.300 -15.399 -12.631 1.00 96.19 186 LYS A N 1
ATOM 1474 C CA . LYS A 1 186 ? -3.147 -14.692 -13.609 1.00 96.19 186 LYS A CA 1
ATOM 1475 C C . LYS A 1 186 ? -2.412 -13.571 -14.354 1.00 96.19 186 LYS A C 1
ATOM 1477 O O . LYS A 1 186 ? -3.025 -12.901 -15.184 1.00 96.19 186 LYS A O 1
ATOM 1482 N N . LYS A 1 187 ? -1.112 -13.370 -14.093 1.00 96.88 187 LYS A N 1
ATOM 1483 C CA . LYS A 1 187 ? -0.273 -12.313 -14.688 1.00 96.88 187 LYS A CA 1
ATOM 1484 C C . LYS A 1 187 ? -0.828 -10.909 -14.442 1.00 96.88 187 LYS A C 1
ATOM 1486 O O . LYS A 1 187 ? -0.748 -10.038 -15.303 1.00 96.88 187 LYS A O 1
ATOM 1491 N N . TRP A 1 188 ? -1.406 -10.689 -13.263 1.00 97.06 188 TRP A N 1
ATOM 1492 C CA . TRP A 1 188 ? -1.899 -9.376 -12.840 1.00 97.06 188 TRP A CA 1
ATOM 1493 C C . TRP A 1 188 ? -0.816 -8.514 -12.188 1.00 97.06 188 TRP A C 1
ATOM 1495 O O . TRP A 1 188 ? -1.010 -7.313 -12.018 1.00 97.06 188 TRP A O 1
ATOM 1505 N N . VAL A 1 189 ? 0.328 -9.110 -11.841 1.00 97.94 189 VAL A N 1
ATOM 1506 C CA . VAL A 1 189 ? 1.467 -8.409 -11.241 1.00 97.94 189 VAL A CA 1
ATOM 1507 C C . VAL A 1 189 ? 2.342 -7.803 -12.332 1.00 97.94 189 VAL A C 1
ATOM 1509 O O . VAL A 1 189 ? 2.968 -8.516 -13.114 1.00 97.94 189 VAL A O 1
ATOM 1512 N N . GLY A 1 190 ? 2.422 -6.476 -12.360 1.00 96.81 190 GLY A N 1
ATOM 1513 C CA . GLY A 1 190 ? 3.423 -5.759 -13.136 1.00 96.81 190 GLY A CA 1
ATOM 1514 C C . GLY A 1 190 ? 4.799 -5.852 -12.476 1.00 96.81 190 GLY A C 1
ATOM 1515 O O . GLY A 1 190 ? 4.957 -5.630 -11.281 1.00 96.81 190 GLY A O 1
ATOM 1516 N N . TYR A 1 191 ? 5.832 -6.133 -13.251 1.00 96.06 191 TYR A N 1
ATOM 1517 C CA . TYR A 1 191 ? 7.222 -6.086 -12.827 1.00 96.06 191 TYR A CA 1
ATOM 1518 C C . TYR A 1 191 ? 7.877 -4.865 -13.457 1.00 96.06 191 TYR A C 1
ATOM 1520 O O . TYR A 1 191 ? 7.994 -4.773 -14.682 1.00 96.06 191 TYR A O 1
ATOM 1528 N N . LEU A 1 192 ? 8.272 -3.911 -12.619 1.00 93.00 192 LEU A N 1
ATOM 1529 C CA . LEU A 1 192 ? 8.846 -2.635 -13.034 1.00 93.00 192 LEU A CA 1
ATOM 1530 C C . LEU A 1 192 ? 10.363 -2.697 -12.921 1.00 93.00 192 LEU A C 1
ATOM 1532 O O . LEU A 1 192 ? 10.885 -3.146 -11.897 1.00 93.00 192 LEU A O 1
ATOM 1536 N N . ASP A 1 193 ? 11.042 -2.182 -13.941 1.00 91.19 193 ASP A N 1
ATOM 1537 C CA . ASP A 1 193 ? 12.489 -2.008 -13.924 1.00 91.19 193 ASP A CA 1
ATOM 1538 C C . ASP A 1 193 ? 12.866 -0.599 -13.453 1.00 91.19 193 ASP A C 1
ATOM 1540 O O . ASP A 1 193 ? 12.726 0.370 -14.192 1.00 91.19 193 ASP A O 1
ATOM 1544 N N . TRP A 1 194 ? 13.315 -0.477 -12.214 1.00 88.12 194 TRP A N 1
ATOM 1545 C CA . TRP A 1 194 ? 13.862 0.736 -11.602 1.00 88.12 194 TRP A CA 1
ATOM 1546 C C . TRP A 1 194 ? 15.176 0.449 -10.873 1.00 88.12 194 TRP A C 1
ATOM 1548 O O . TRP A 1 194 ? 15.570 1.193 -9.973 1.00 88.12 194 TRP A O 1
ATOM 1558 N N . LEU A 1 195 ? 15.844 -0.652 -11.211 1.00 86.88 195 LEU A N 1
ATOM 1559 C CA . LEU A 1 195 ? 17.149 -0.946 -10.651 1.00 86.88 195 LEU A CA 1
ATOM 1560 C C . LEU A 1 195 ? 18.158 0.057 -11.221 1.00 86.88 195 LEU A C 1
ATOM 1562 O O . LEU A 1 195 ? 18.463 0.053 -12.410 1.00 86.88 195 LEU A O 1
ATOM 1566 N N . GLU A 1 196 ? 18.686 0.914 -10.348 1.00 64.75 196 GLU A N 1
ATOM 1567 C CA . GLU A 1 196 ? 19.554 2.060 -10.676 1.00 64.75 196 GLU A CA 1
ATOM 1568 C C . GLU A 1 196 ? 20.913 1.680 -11.304 1.00 64.75 196 GLU A C 1
ATOM 1570 O O . GLU A 1 196 ? 21.730 2.550 -11.589 1.00 64.75 196 GLU A O 1
ATOM 1575 N N . LEU A 1 197 ? 21.172 0.389 -11.536 1.00 53.03 197 LEU A N 1
ATOM 1576 C CA . LEU A 1 197 ? 22.407 -0.122 -12.138 1.00 53.03 197 LEU A CA 1
ATOM 1577 C C . LEU A 1 197 ? 22.515 0.141 -13.649 1.00 53.03 197 LEU A C 1
ATOM 1579 O O . LEU A 1 197 ? 23.608 0.009 -14.195 1.00 53.03 197 LEU A O 1
ATOM 1583 N N . LYS A 1 198 ? 21.425 0.512 -14.337 1.00 53.12 198 LYS A N 1
ATOM 1584 C CA . LYS A 1 198 ? 21.449 0.813 -15.777 1.00 53.12 198 LYS A CA 1
ATOM 1585 C C . LYS A 1 198 ? 21.320 2.317 -16.011 1.00 53.12 198 LYS A C 1
ATOM 1587 O O . LYS A 1 198 ? 20.269 2.910 -15.784 1.00 53.12 198 LYS A O 1
ATOM 1592 N N . SER A 1 199 ? 22.388 2.922 -16.526 1.00 52.03 199 SER A N 1
ATOM 1593 C CA . SER A 1 199 ? 22.465 4.324 -16.974 1.00 52.03 199 SER A CA 1
ATOM 1594 C C . SER A 1 199 ? 21.422 4.709 -18.038 1.00 52.03 199 SER A C 1
ATOM 1596 O O . SER A 1 199 ? 21.245 5.891 -18.317 1.00 52.03 199 SER A O 1
ATOM 1598 N N . GLU A 1 200 ? 20.730 3.728 -18.623 1.00 59.00 200 GLU A N 1
ATOM 1599 C CA . GLU A 1 200 ? 19.761 3.880 -19.716 1.00 59.00 200 GLU A CA 1
ATOM 1600 C C . GLU A 1 200 ? 18.307 4.095 -19.244 1.00 59.00 200 GLU A C 1
ATOM 1602 O O . GLU A 1 200 ? 17.425 4.363 -20.059 1.00 59.00 200 GLU A O 1
ATOM 1607 N N . GLY A 1 201 ? 18.045 4.045 -17.932 1.00 66.25 201 GLY A N 1
ATOM 1608 C CA . GLY A 1 201 ? 16.706 4.233 -17.366 1.00 66.25 201 GLY A CA 1
ATOM 1609 C C . GLY A 1 201 ? 15.839 2.965 -17.372 1.00 66.25 201 GLY A C 1
ATOM 1610 O O . GLY A 1 201 ? 16.313 1.859 -17.612 1.00 66.25 201 GLY A O 1
ATOM 1611 N N . SER A 1 202 ? 14.554 3.121 -17.038 1.00 80.56 202 SER A N 1
ATOM 1612 C CA . SER A 1 202 ? 13.605 2.005 -16.901 1.00 80.56 202 SER A CA 1
ATOM 1613 C C . SER A 1 202 ? 13.305 1.321 -18.240 1.00 80.56 202 SER A C 1
ATOM 1615 O O . SER A 1 202 ? 12.878 1.985 -19.183 1.00 80.56 202 SER A O 1
ATOM 1617 N N . GLN A 1 203 ? 13.390 -0.014 -18.293 1.00 83.75 203 GLN A N 1
ATOM 1618 C CA . GLN A 1 203 ? 12.899 -0.822 -19.424 1.00 83.75 203 GLN A CA 1
ATOM 1619 C C . GLN A 1 203 ? 11.361 -0.985 -19.441 1.00 83.75 203 GLN A C 1
ATOM 1621 O O . GLN A 1 203 ? 10.807 -1.672 -20.300 1.00 83.75 203 GLN A O 1
ATOM 1626 N N . GLY A 1 204 ? 10.647 -0.354 -18.503 1.00 86.88 204 GLY A N 1
ATOM 1627 C CA . GLY A 1 204 ? 9.189 -0.357 -18.435 1.00 86.88 204 GLY A CA 1
ATOM 1628 C C . GLY A 1 204 ? 8.602 -1.437 -17.523 1.00 86.88 204 GLY A C 1
ATOM 1629 O O . GLY A 1 204 ? 9.201 -1.856 -16.531 1.00 86.88 204 GLY A O 1
ATOM 1630 N N . THR A 1 205 ? 7.359 -1.824 -17.819 1.00 91.19 205 THR A N 1
ATOM 1631 C CA . THR A 1 205 ? 6.570 -2.803 -17.053 1.00 91.19 205 THR A CA 1
ATOM 1632 C C . THR A 1 205 ? 6.301 -4.036 -17.905 1.00 91.19 205 THR A C 1
ATOM 1634 O O . THR A 1 205 ? 5.908 -3.903 -19.062 1.00 91.19 205 THR A O 1
ATOM 1637 N N . ARG A 1 206 ? 6.477 -5.226 -17.327 1.00 93.12 206 ARG A N 1
ATOM 1638 C CA . ARG A 1 206 ? 6.089 -6.508 -17.937 1.00 93.12 206 ARG A CA 1
ATOM 1639 C C . ARG A 1 206 ? 5.326 -7.371 -16.939 1.00 93.12 206 ARG A C 1
ATOM 1641 O O . ARG A 1 206 ? 5.464 -7.158 -15.746 1.00 93.12 206 ARG A O 1
ATOM 1648 N N . PHE A 1 207 ? 4.543 -8.333 -17.409 1.00 95.88 207 PHE A N 1
ATOM 1649 C CA . PHE A 1 207 ? 3.619 -9.112 -16.564 1.00 95.88 207 PHE A CA 1
ATOM 1650 C C . PHE A 1 207 ? 3.939 -10.612 -16.528 1.00 95.88 207 PHE A C 1
ATOM 1652 O O . PHE A 1 207 ? 3.237 -11.399 -15.903 1.00 95.88 207 PHE A O 1
ATOM 1659 N N . ASP A 1 208 ? 4.982 -11.034 -17.240 1.00 95.19 208 ASP A N 1
ATOM 1660 C CA . ASP A 1 208 ? 5.389 -12.429 -17.365 1.00 95.19 208 ASP A CA 1
ATOM 1661 C C . ASP A 1 208 ? 6.374 -12.858 -16.271 1.00 95.19 208 ASP A C 1
ATOM 1663 O O . ASP A 1 208 ? 6.259 -13.972 -15.764 1.00 95.19 208 ASP A O 1
ATOM 1667 N N . ARG A 1 209 ? 7.338 -11.999 -15.909 1.00 96.31 209 ARG A N 1
ATOM 1668 C CA . ARG A 1 209 ? 8.336 -12.281 -14.864 1.00 96.31 209 ARG A CA 1
ATOM 1669 C C . ARG A 1 209 ? 9.050 -11.027 -14.338 1.00 96.31 209 ARG A C 1
ATOM 1671 O O . ARG A 1 209 ? 9.160 -10.036 -15.066 1.00 96.31 209 ARG A O 1
ATOM 1678 N N . PRO A 1 210 ? 9.666 -11.082 -13.144 1.00 95.94 210 PRO A N 1
ATOM 1679 C CA . PRO A 1 210 ? 10.518 -10.018 -12.622 1.00 95.94 210 PRO A CA 1
ATOM 1680 C C . PRO A 1 210 ? 11.679 -9.686 -13.552 1.00 95.94 210 PRO A C 1
ATOM 1682 O O . PRO A 1 210 ? 12.262 -10.588 -14.166 1.00 95.94 210 PRO A O 1
ATOM 1685 N N . TRP A 1 211 ? 12.024 -8.401 -13.649 1.00 93.81 211 TRP A N 1
ATOM 1686 C CA . TRP A 1 211 ? 13.285 -7.934 -14.239 1.00 93.81 211 TRP A CA 1
ATOM 1687 C C . TRP A 1 211 ? 14.498 -8.477 -13.480 1.00 93.81 211 TRP A C 1
ATOM 1689 O O . TRP A 1 211 ? 14.364 -9.014 -12.382 1.00 93.81 211 TRP A O 1
ATOM 1699 N N . GLU A 1 212 ? 15.685 -8.356 -14.073 1.00 91.44 212 GLU A N 1
ATOM 1700 C CA . GLU A 1 212 ? 16.939 -8.696 -13.396 1.00 91.44 212 GLU A CA 1
ATOM 1701 C C . GLU A 1 212 ? 17.039 -7.969 -12.047 1.00 91.44 212 GLU A C 1
ATOM 1703 O O . GLU A 1 212 ? 16.599 -6.826 -11.901 1.00 91.44 212 GLU A O 1
ATOM 1708 N N . GLY A 1 213 ? 17.534 -8.678 -11.034 1.00 90.38 213 GLY A N 1
ATOM 1709 C CA . GLY A 1 213 ? 17.525 -8.219 -9.649 1.00 90.38 213 GLY A CA 1
ATOM 1710 C C . GLY A 1 213 ? 16.157 -8.280 -8.968 1.00 90.38 213 GLY A C 1
ATOM 1711 O O . GLY A 1 213 ? 16.133 -8.359 -7.757 1.00 90.38 213 GLY A O 1
ATOM 1712 N N . GLY A 1 214 ? 15.027 -8.319 -9.679 1.00 92.94 214 GLY A N 1
ATOM 1713 C CA . GLY A 1 214 ? 13.688 -8.389 -9.083 1.00 92.94 214 GLY A CA 1
ATOM 1714 C C . GLY A 1 214 ? 13.313 -9.758 -8.499 1.00 92.94 214 GLY A C 1
ATOM 1715 O O . GLY A 1 214 ? 14.033 -10.744 -8.639 1.00 92.94 214 GLY A O 1
ATOM 1716 N N . ALA A 1 215 ? 12.138 -9.823 -7.866 1.00 93.19 215 ALA A N 1
ATOM 1717 C CA . ALA A 1 215 ? 11.587 -11.035 -7.253 1.00 93.19 215 ALA A CA 1
ATOM 1718 C C . ALA A 1 215 ? 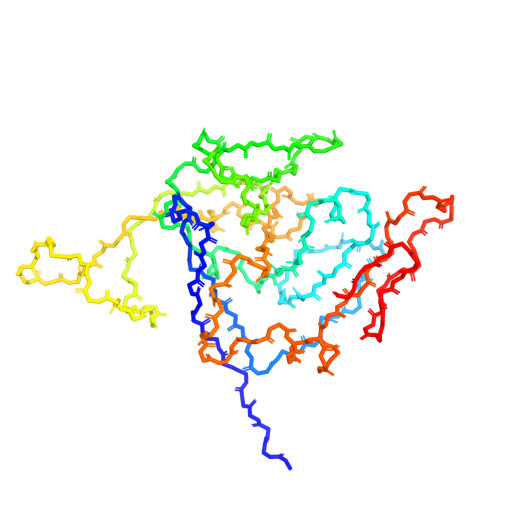10.123 -11.261 -7.664 1.00 93.19 215 ALA A C 1
ATOM 1720 O O . ALA A 1 215 ? 9.420 -10.286 -7.945 1.00 93.19 215 ALA A O 1
ATOM 1721 N N . TYR A 1 216 ? 9.710 -12.537 -7.711 1.00 91.19 216 TYR A N 1
ATOM 1722 C CA . TYR A 1 216 ? 8.326 -12.978 -7.953 1.00 91.19 216 TYR A CA 1
ATOM 1723 C C . TYR A 1 216 ? 7.476 -12.720 -6.732 1.00 91.19 216 TYR A C 1
ATOM 1725 O O . TYR A 1 216 ? 7.856 -13.226 -5.653 1.00 91.19 216 TYR A O 1
#

Radius of gyration: 17.68 Å; Cα contacts (8 Å, |Δi|>4): 434; chains: 1; bounding box: 52×35×45 Å

pLDDT: mean 89.59, std 13.91, range [41.69, 98.75]

Nearest PDB structures (foldseek):
  2o62-assembly2_B  TM=2.194E-01  e=9.998E+00  Nostoc punctiforme PCC 73102

Mean predicted aligned error: 5.8 Å

Organism: Colletotrichum gloeosporioides (strain Cg-14) (NCBI:txid1237896)